Protein AF-0000000075273974 (afdb_homodimer)

Solvent-accessible surface area (backbone atoms only — not comparable to full-atom values): 11523 Å² total; per-residue (Å²): 130,86,79,72,71,72,46,79,43,80,46,74,56,92,97,42,72,53,74,43,78,43,37,66,67,54,51,50,54,50,48,53,50,39,31,72,73,66,68,44,67,81,75,61,58,76,74,89,65,81,74,70,59,77,38,69,68,49,41,52,50,46,50,52,50,50,49,52,40,50,52,50,51,41,68,76,25,39,81,58,55,50,49,68,57,33,44,69,68,48,43,46,72,59,39,100,129,87,78,71,71,70,46,80,44,79,47,72,57,92,96,42,74,52,75,44,80,42,35,68,68,52,53,49,55,51,46,54,50,40,32,73,74,65,69,43,68,82,76,59,56,78,74,89,65,83,76,69,58,75,38,69,68,50,40,51,52,47,51,52,50,51,50,53,39,52,54,53,51,41,68,77,25,39,81,56,54,50,50,69,57,32,45,70,68,46,44,45,73,59,39,99

pLDDT: mean 86.73, std 10.6, range [35.0, 96.5]

Sequence (192 aa):
ISSFQVYIIQVSVGNHQWTVKHRYSDFHDLHEKLVSEKKIDKNLLPPKKIIGKNSKSLVEKRQKELEVYLQTLLIKFPVTAPKVLSHFLHFHLYVSISSFQVYIIQVSVGNHQWTVKHRYSDFHDLHEKLVSEKKIDKNLLPPKKIIGKNSKSLVEKRQKELEVYLQTLLIKFPVTAPKVLSHFLHFHLYVS

Radius of gyration: 21.22 Å; Cα contacts (8 Å, |Δi|>4): 190; chains: 2; bounding box: 32×69×48 Å

Structure (mmCIF, N/CA/C/O backbone):
data_AF-0000000075273974-model_v1
#
loop_
_entity.id
_entity.type
_entity.pdbx_description
1 polymer Nischarin
#
loop_
_atom_site.group_PDB
_atom_site.id
_atom_site.type_symbol
_atom_site.label_atom_id
_atom_site.label_alt_id
_atom_site.label_comp_id
_atom_site.label_asym_id
_atom_site.label_entity_id
_atom_site.label_seq_id
_atom_site.pdbx_PDB_ins_code
_atom_site.Cartn_x
_atom_site.Cartn_y
_atom_site.Cartn_z
_atom_site.occupancy
_atom_site.B_iso_or_equiv
_atom_site.auth_seq_id
_atom_site.auth_comp_id
_atom_site.auth_asym_id
_atom_site.auth_atom_id
_atom_site.pdbx_PDB_model_num
ATOM 1 N N . ILE A 1 1 ? -1.007 38 -2.188 1 35.38 1 ILE A N 1
ATOM 2 C CA . ILE A 1 1 ? -0.467 36.688 -2.465 1 35.38 1 ILE A CA 1
ATOM 3 C C . ILE A 1 1 ? -0.475 35.844 -1.187 1 35.38 1 ILE A C 1
ATOM 5 O O . ILE A 1 1 ? 0.206 36.188 -0.214 1 35.38 1 ILE A O 1
ATOM 9 N N . SER A 1 2 ? -1.671 35.469 -0.64 1 49.25 2 SER A N 1
ATOM 10 C CA . SER A 1 2 ? -1.804 34.875 0.693 1 49.25 2 SER A CA 1
ATOM 11 C C . SER A 1 2 ? -0.966 33.625 0.832 1 49.25 2 SER A C 1
ATOM 13 O O . SER A 1 2 ? -1.055 32.719 -0.001 1 49.25 2 SER A O 1
ATOM 15 N N . SER A 1 3 ? 0.328 33.688 1.169 1 62.53 3 SER A N 1
ATOM 16 C CA . SER A 1 3 ? 1.348 32.656 1.303 1 62.53 3 SER A CA 1
ATOM 17 C C . SER A 1 3 ? 0.868 31.516 2.199 1 62.53 3 SER A C 1
ATOM 19 O O . SER A 1 3 ? 0.366 31.766 3.299 1 62.53 3 SER A O 1
ATOM 21 N N . PHE A 1 4 ? 0.295 30.562 1.568 1 76.25 4 PHE A N 1
ATOM 22 C CA . PHE A 1 4 ? -0.15 29.453 2.42 1 76.25 4 PHE A CA 1
ATOM 23 C C . PHE A 1 4 ? 1.029 28.594 2.848 1 76.25 4 PHE A C 1
ATOM 25 O O . PHE A 1 4 ? 2.021 28.484 2.123 1 76.25 4 PHE A O 1
ATOM 32 N N . GLN A 1 5 ? 1 28.234 4.129 1 82.94 5 GLN A N 1
ATOM 33 C CA . GLN A 1 5 ? 2.027 27.375 4.707 1 82.94 5 GLN A CA 1
ATOM 34 C C . GLN A 1 5 ? 1.959 25.969 4.125 1 82.94 5 GLN A C 1
ATOM 36 O O . GLN A 1 5 ? 0.885 25.359 4.066 1 82.94 5 GLN A O 1
ATOM 41 N N . VAL A 1 6 ? 3.115 25.562 3.576 1 89.38 6 VAL A N 1
ATOM 42 C CA . VAL A 1 6 ? 3.211 24.219 3.006 1 89.38 6 VAL A CA 1
ATOM 43 C C . VAL A 1 6 ? 4.109 23.344 3.879 1 89.38 6 VAL A C 1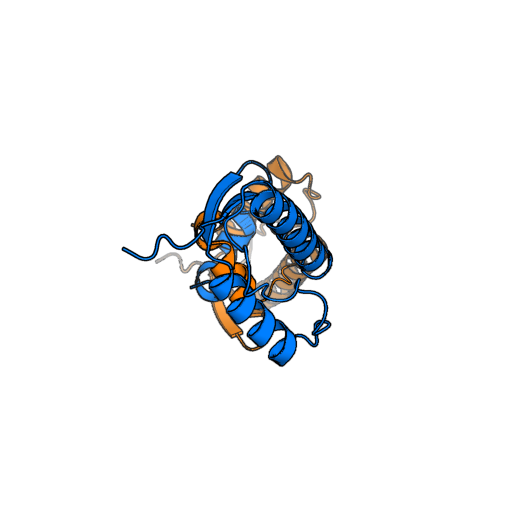
ATOM 45 O O . VAL A 1 6 ? 5.156 23.797 4.344 1 89.38 6 VAL A O 1
ATOM 48 N N . TYR A 1 7 ? 3.717 22.188 4.125 1 90.88 7 TYR A N 1
ATOM 49 C CA . TYR A 1 7 ? 4.508 21.219 4.879 1 90.88 7 TYR A CA 1
ATOM 50 C C . TYR A 1 7 ? 5.117 20.172 3.957 1 90.88 7 TYR A C 1
ATOM 52 O O . TYR A 1 7 ? 4.406 19.547 3.172 1 90.88 7 TYR A O 1
ATOM 60 N N . ILE A 1 8 ? 6.359 19.969 4.121 1 92.38 8 ILE A N 1
ATOM 61 C CA . ILE A 1 8 ? 7.059 18.969 3.318 1 92.38 8 ILE A CA 1
ATOM 62 C C . ILE A 1 8 ? 7.188 17.672 4.109 1 92.38 8 ILE A C 1
ATOM 64 O O . ILE A 1 8 ? 7.754 17.656 5.203 1 92.38 8 ILE A O 1
ATOM 68 N N . ILE A 1 9 ? 6.676 16.625 3.537 1 93.56 9 ILE A N 1
ATOM 69 C CA . ILE A 1 9 ? 6.699 15.312 4.172 1 93.56 9 ILE A CA 1
ATOM 70 C C . ILE A 1 9 ? 7.691 14.406 3.445 1 93.56 9 ILE A C 1
ATOM 72 O O . ILE A 1 9 ? 7.594 14.219 2.23 1 93.56 9 ILE A O 1
ATOM 76 N N . GLN A 1 10 ? 8.609 13.859 4.133 1 93.25 10 GLN A N 1
ATOM 77 C CA . GLN A 1 10 ? 9.508 12.852 3.578 1 93.25 10 GLN A CA 1
ATOM 78 C C . GLN A 1 10 ? 8.984 11.445 3.838 1 93.25 10 GLN A C 1
ATOM 80 O O . GLN A 1 10 ? 8.867 11.023 4.992 1 93.25 10 GLN A O 1
ATOM 85 N N . VAL A 1 11 ? 8.617 10.734 2.787 1 91.06 11 VAL A N 1
ATOM 86 C CA . VAL A 1 11 ? 8.078 9.383 2.898 1 91.06 11 VAL A CA 1
ATOM 87 C C . VAL A 1 11 ? 9.164 8.359 2.555 1 91.06 11 VAL A C 1
ATOM 89 O O . VAL A 1 11 ? 9.836 8.484 1.53 1 91.06 11 VAL A O 1
ATOM 92 N N . SER A 1 12 ? 9.359 7.406 3.471 1 88.38 12 SER A N 1
ATOM 93 C CA . SER A 1 12 ? 10.336 6.348 3.242 1 88.38 12 SER A CA 1
ATOM 94 C C . SER A 1 12 ? 9.711 4.969 3.412 1 88.38 12 SER A C 1
ATOM 96 O O . SER A 1 12 ? 9.117 4.676 4.449 1 88.38 12 SER A O 1
ATOM 98 N N . VAL A 1 13 ? 9.789 4.207 2.373 1 82.88 13 VAL A N 1
ATOM 99 C CA . VAL A 1 13 ? 9.367 2.812 2.408 1 82.88 13 VAL A CA 1
ATOM 100 C C . VAL A 1 13 ? 10.508 1.909 1.943 1 82.88 13 VAL A C 1
ATOM 102 O O . VAL A 1 13 ? 10.852 1.895 0.76 1 82.88 13 VAL A O 1
ATOM 105 N N . GLY A 1 14 ? 11.047 1.077 2.854 1 77.88 14 GLY A N 1
ATOM 106 C CA . GLY A 1 14 ? 12.227 0.293 2.504 1 77.88 14 GLY A CA 1
ATOM 107 C C . GLY A 1 14 ? 13.367 1.136 1.972 1 77.88 14 GLY A C 1
ATOM 108 O O . GLY A 1 14 ? 13.805 2.084 2.627 1 77.88 14 GLY A O 1
ATOM 109 N N . ASN A 1 15 ? 13.766 0.836 0.68 1 81.94 15 ASN A N 1
ATOM 110 C CA . ASN A 1 15 ? 14.875 1.56 0.074 1 81.94 15 ASN A CA 1
ATOM 111 C C . ASN A 1 15 ? 14.391 2.682 -0.836 1 81.94 15 ASN A C 1
ATOM 113 O O . ASN A 1 15 ? 15.172 3.256 -1.598 1 81.94 15 ASN A O 1
ATOM 117 N N . HIS A 1 16 ? 13.094 3.033 -0.711 1 85.38 16 HIS A N 1
ATOM 118 C CA . HIS A 1 16 ? 12.508 4.074 -1.543 1 85.38 16 HIS A CA 1
ATOM 119 C C . HIS A 1 16 ? 12.094 5.281 -0.705 1 85.38 16 HIS A C 1
ATOM 121 O O . HIS A 1 16 ? 11.57 5.125 0.401 1 85.38 16 HIS A O 1
ATOM 127 N N . GLN A 1 17 ? 12.453 6.441 -1.225 1 90.06 17 GLN A N 1
ATOM 128 C CA . GLN A 1 17 ? 12.133 7.672 -0.508 1 90.06 17 GLN A CA 1
ATOM 129 C C . GLN A 1 17 ? 11.672 8.766 -1.469 1 90.06 17 GLN A C 1
ATOM 131 O O . GLN A 1 17 ? 12.219 8.898 -2.564 1 90.06 17 GLN A O 1
ATOM 136 N N . TRP A 1 18 ? 10.617 9.5 -1.111 1 91.69 18 TRP A N 1
ATOM 137 C CA . TRP A 1 18 ? 10.141 10.648 -1.878 1 91.69 18 TRP A CA 1
ATOM 138 C C . TRP A 1 18 ? 9.547 11.711 -0.958 1 91.69 18 TRP A C 1
ATOM 140 O O . TRP A 1 18 ? 9.438 11.5 0.252 1 91.69 18 TRP A O 1
ATOM 150 N N . THR A 1 19 ? 9.305 12.891 -1.483 1 92.94 19 THR A N 1
ATOM 151 C CA . THR A 1 19 ? 8.719 13.969 -0.7 1 92.94 19 THR A CA 1
ATOM 152 C C . THR A 1 19 ? 7.336 14.336 -1.225 1 92.94 19 THR A C 1
ATOM 154 O O . THR A 1 19 ? 7.062 14.195 -2.42 1 92.94 19 THR A O 1
ATOM 157 N N . VAL A 1 20 ? 6.496 14.664 -0.327 1 93.06 20 VAL A N 1
ATOM 158 C CA . VAL A 1 20 ? 5.164 15.164 -0.659 1 93.06 20 VAL A CA 1
ATOM 159 C C . VAL A 1 20 ? 4.93 16.516 0.02 1 93.06 20 VAL A C 1
ATOM 161 O O . VAL A 1 20 ? 5.465 16.766 1.103 1 93.06 20 VAL A O 1
ATOM 164 N N . LYS A 1 21 ? 4.23 17.344 -0.672 1 92.75 21 LYS A N 1
ATOM 165 C CA . LYS A 1 21 ? 3.916 18.672 -0.143 1 92.75 21 LYS A CA 1
ATOM 166 C C . LYS A 1 21 ? 2.414 18.844 0.076 1 92.75 21 LYS A C 1
ATOM 168 O O . LYS A 1 21 ? 1.621 18.625 -0.844 1 92.75 21 LYS A O 1
ATOM 173 N N . HIS A 1 22 ? 2.074 19.172 1.283 1 94.44 22 HIS A N 1
ATOM 174 C CA . HIS A 1 22 ? 0.669 19.391 1.611 1 94.44 22 HIS A CA 1
ATOM 175 C C . HIS A 1 22 ? 0.494 20.609 2.518 1 94.44 22 HIS A C 1
ATOM 177 O O . HIS A 1 22 ? 1.438 21.031 3.191 1 94.44 22 HIS A O 1
ATOM 183 N N . ARG A 1 23 ? -0.665 21.172 2.426 1 90.75 23 ARG A N 1
ATOM 184 C CA . ARG A 1 23 ? -1.08 22.219 3.354 1 90.75 23 ARG A CA 1
ATOM 185 C C . ARG A 1 23 ? -1.967 21.656 4.457 1 90.75 23 ARG A C 1
ATOM 187 O O . ARG A 1 23 ? -2.426 20.516 4.367 1 90.75 23 ARG A O 1
ATOM 194 N N . TYR A 1 24 ? -2.123 22.422 5.504 1 91.88 24 TYR A N 1
ATOM 195 C CA . TYR A 1 24 ? -2.955 21.953 6.605 1 91.88 24 TYR A CA 1
ATOM 196 C C . TYR A 1 24 ? -4.344 21.578 6.117 1 91.88 24 TYR A C 1
ATOM 198 O O . TYR A 1 24 ? -4.934 20.609 6.594 1 91.88 24 TYR A O 1
ATOM 206 N N . SER A 1 25 ? -4.852 22.312 5.223 1 91.81 25 SER A N 1
ATOM 207 C CA . SER A 1 25 ? -6.188 22.031 4.711 1 91.81 25 SER A CA 1
ATOM 208 C C . SER A 1 25 ? -6.254 20.641 4.078 1 91.81 25 SER A C 1
ATOM 210 O O . SER A 1 25 ? -7.285 19.969 4.141 1 91.81 25 SER A O 1
ATOM 212 N N . ASP A 1 26 ? -5.164 20.203 3.459 1 94.56 26 ASP A N 1
ATOM 213 C CA . ASP A 1 26 ? -5.09 18.859 2.891 1 94.56 26 ASP A CA 1
ATOM 214 C C . ASP A 1 26 ? -5.188 17.797 3.98 1 94.56 26 ASP A C 1
ATOM 216 O O . ASP A 1 26 ? -5.844 16.766 3.795 1 94.56 26 ASP A O 1
ATOM 220 N N . PHE A 1 27 ? -4.543 18.031 5.125 1 95.88 27 PHE A N 1
ATOM 221 C CA . PHE A 1 27 ? -4.641 17.125 6.266 1 95.88 27 PHE A CA 1
ATOM 222 C C . PHE A 1 27 ? -6.074 17.047 6.777 1 95.88 27 PHE A C 1
ATOM 224 O O . PHE A 1 27 ? -6.555 15.969 7.125 1 95.88 27 PHE A O 1
ATOM 231 N N . HIS A 1 28 ? -6.625 18.188 6.801 1 94.62 28 HIS A N 1
ATOM 232 C CA . HIS A 1 28 ? -8 18.25 7.277 1 94.62 28 HIS A CA 1
ATOM 233 C C . HIS A 1 28 ? -8.93 17.422 6.391 1 94.62 28 HIS A C 1
ATOM 235 O O . HIS A 1 28 ? -9.75 16.656 6.891 1 94.62 28 HIS A O 1
ATOM 241 N N . ASP A 1 29 ? -8.781 17.656 5.094 1 96.06 29 ASP A N 1
ATOM 242 C CA . ASP A 1 29 ? -9.578 16.891 4.141 1 96.06 29 ASP A CA 1
ATOM 243 C C . ASP A 1 29 ? -9.352 15.391 4.305 1 96.06 29 ASP A C 1
ATOM 245 O O . ASP A 1 29 ? -10.305 14.602 4.309 1 96.06 29 ASP A O 1
ATOM 249 N N . LEU A 1 30 ? -8.102 14.945 4.383 1 95.75 30 LEU A N 1
ATOM 250 C CA . LEU A 1 30 ? -7.734 13.555 4.625 1 95.75 30 LEU A CA 1
ATOM 251 C C . LEU A 1 30 ? -8.422 13.023 5.883 1 95.75 30 LEU A C 1
ATOM 253 O O . LEU A 1 30 ? -9.047 11.961 5.852 1 95.75 30 LEU A O 1
ATOM 257 N N . HIS A 1 31 ? -8.305 13.789 6.93 1 96.38 31 HIS A N 1
ATOM 258 C CA . HIS A 1 31 ? -8.812 13.367 8.227 1 96.38 31 HIS A CA 1
ATOM 259 C C . HIS A 1 31 ? -10.328 13.188 8.195 1 96.38 31 HIS A C 1
ATOM 261 O O . HIS A 1 31 ? -10.852 12.219 8.75 1 96.38 31 HIS A O 1
ATOM 267 N N . GLU A 1 32 ? -11 14.086 7.602 1 95.38 32 GLU A N 1
ATOM 268 C CA . GLU A 1 32 ? -12.453 13.984 7.488 1 95.38 32 GLU A CA 1
ATOM 269 C C . GLU A 1 32 ? -12.867 12.695 6.781 1 95.38 32 GLU A C 1
ATOM 271 O O . GLU A 1 32 ? -13.781 12 7.227 1 95.38 32 GLU A O 1
ATOM 276 N N . LYS A 1 33 ? -12.156 12.422 5.758 1 94.38 33 LYS A N 1
ATOM 277 C CA . LYS A 1 33 ? -12.453 11.211 5 1 94.38 33 LYS A CA 1
ATOM 278 C C . LYS A 1 33 ? -12.141 9.961 5.816 1 94.38 33 LYS A C 1
ATOM 280 O O . LYS A 1 33 ? -12.914 9 5.809 1 94.38 33 LYS A O 1
ATOM 285 N N . LEU A 1 34 ? -11.047 9.961 6.523 1 93.94 34 LEU A N 1
ATOM 286 C CA . LEU A 1 34 ? -10.648 8.82 7.336 1 93.94 34 LEU A CA 1
ATOM 287 C C . LEU A 1 34 ? -11.625 8.609 8.484 1 93.94 34 LEU A C 1
ATOM 289 O O . LEU A 1 34 ? -11.953 7.465 8.828 1 93.94 34 LEU A O 1
ATOM 293 N N . VAL A 1 35 ? -12.047 9.695 9.078 1 94.19 35 VAL A N 1
ATOM 294 C CA . VAL A 1 35 ? -13.023 9.609 10.156 1 94.19 35 VAL A CA 1
ATOM 295 C C . VAL A 1 35 ? -14.32 9 9.633 1 94.19 35 VAL A C 1
ATOM 297 O O . VAL A 1 35 ? -14.898 8.117 10.273 1 94.19 35 VAL A O 1
ATOM 300 N N . SER A 1 36 ? -14.688 9.492 8.523 1 92.75 36 SER A N 1
ATOM 301 C CA . SER A 1 36 ? -15.953 9.055 7.941 1 92.75 36 SER A CA 1
ATOM 302 C C . SER A 1 36 ? -15.875 7.594 7.504 1 92.75 36 SER A C 1
ATOM 304 O O . SER A 1 36 ? -16.828 6.832 7.699 1 92.75 36 SER A O 1
ATOM 306 N N . GLU A 1 37 ? -14.695 7.137 6.977 1 87.56 37 GLU A N 1
ATOM 307 C CA . GLU A 1 37 ? -14.594 5.832 6.332 1 87.56 37 GLU A CA 1
ATOM 308 C C . GLU A 1 37 ? -13.992 4.793 7.277 1 87.56 37 GLU A C 1
ATOM 310 O O . GLU A 1 37 ? -14.312 3.605 7.184 1 87.56 37 GLU A O 1
ATOM 315 N N . LYS A 1 38 ? -13.07 5.199 8.195 1 85 38 LYS A N 1
ATOM 316 C CA . LYS A 1 38 ? -12.281 4.219 8.93 1 85 38 LYS A CA 1
ATOM 317 C C . LYS A 1 38 ? -12.461 4.387 10.438 1 85 38 LYS A C 1
ATOM 319 O O . LYS A 1 38 ? -11.742 3.775 11.227 1 85 38 LYS A O 1
ATOM 324 N N . LYS A 1 39 ? -13.438 5.168 10.867 1 85 39 LYS A N 1
ATOM 325 C CA . LYS A 1 39 ? -13.742 5.383 12.281 1 85 39 LYS A CA 1
ATOM 326 C C . LYS A 1 39 ? -12.516 5.848 13.055 1 85 39 LYS A C 1
ATOM 328 O O . LYS A 1 39 ? -12.219 5.332 14.133 1 85 39 LYS A O 1
ATOM 333 N N . ILE A 1 40 ? -11.75 6.57 12.523 1 89.12 40 ILE A N 1
ATOM 334 C CA . ILE A 1 40 ? -10.609 7.219 13.172 1 89.12 40 ILE A CA 1
ATOM 335 C C . ILE A 1 40 ? -11.117 8.266 14.156 1 89.12 40 ILE A C 1
ATOM 337 O O . ILE A 1 40 ? -12.188 8.844 13.977 1 89.12 40 ILE A O 1
ATOM 341 N N . ASP A 1 41 ? -10.367 8.391 15.266 1 92.06 41 ASP A N 1
ATOM 342 C CA . ASP A 1 41 ? -10.695 9.406 16.25 1 92.06 41 ASP A CA 1
ATOM 343 C C . ASP A 1 41 ? -10.703 10.797 15.633 1 92.06 41 ASP A C 1
ATOM 345 O O . ASP A 1 41 ? -9.703 11.234 15.055 1 92.06 41 ASP A O 1
ATOM 349 N N . LYS A 1 42 ? -11.828 11.508 15.797 1 92.25 42 LYS A N 1
ATOM 350 C CA . LYS A 1 42 ? -12.008 12.828 15.203 1 92.25 42 LYS A CA 1
ATOM 351 C C . LYS A 1 42 ? -11.023 13.836 15.797 1 92.25 42 LYS A C 1
ATOM 353 O O . LYS A 1 42 ? -10.688 14.836 15.148 1 92.25 42 LYS A O 1
ATOM 358 N N . ASN A 1 43 ? -10.508 13.484 16.953 1 92.94 43 ASN A N 1
ATOM 359 C CA . ASN A 1 43 ? -9.648 14.438 17.641 1 92.94 43 ASN A CA 1
ATOM 360 C C . ASN A 1 43 ? -8.172 14.109 17.422 1 92.94 43 ASN A C 1
ATOM 362 O O . ASN A 1 43 ? -7.301 14.68 18.094 1 92.94 43 ASN A O 1
ATOM 366 N N . LEU A 1 44 ? -7.945 13.281 16.531 1 94.25 44 LEU A N 1
ATOM 367 C CA . LEU A 1 44 ? -6.562 12.883 16.297 1 94.25 44 LEU A CA 1
ATOM 368 C C . LEU A 1 44 ? -5.777 14 15.625 1 94.25 44 LEU A C 1
ATOM 370 O O . LEU A 1 44 ? -4.609 14.227 15.945 1 94.25 44 LEU A O 1
ATOM 374 N N . LEU A 1 45 ? -6.449 14.688 14.688 1 95.5 45 LEU A N 1
ATOM 375 C CA . LEU A 1 45 ? -5.789 15.766 13.969 1 95.5 45 LEU A CA 1
ATOM 376 C C . LEU A 1 45 ? -5.734 17.031 14.82 1 95.5 45 LEU A C 1
ATOM 378 O O . LEU A 1 45 ? -6.742 17.438 15.406 1 95.5 45 LEU A O 1
ATOM 382 N N . PRO A 1 46 ? -4.531 17.594 14.945 1 92.88 46 PRO A N 1
ATOM 383 C CA . PRO A 1 46 ? -4.465 18.875 15.648 1 92.88 46 PRO A CA 1
ATOM 384 C C . PRO A 1 46 ? -5.41 19.922 15.062 1 92.88 46 PRO A C 1
ATOM 386 O O . PRO A 1 46 ? -5.531 20.031 13.836 1 92.88 46 PRO A O 1
ATOM 389 N N . PRO A 1 47 ? -6.121 20.594 15.898 1 89.19 47 PRO A N 1
ATOM 390 C CA . PRO A 1 47 ? -7.113 21.547 15.422 1 89.19 47 PRO A CA 1
ATOM 391 C C . PRO A 1 47 ? -6.488 22.719 14.656 1 89.19 47 PRO A C 1
ATOM 393 O O . PRO A 1 47 ? -5.309 23.031 14.852 1 89.19 47 PRO A O 1
ATOM 396 N N . LYS A 1 48 ? -7.328 23.141 13.617 1 81.69 48 LYS A N 1
ATOM 397 C CA . LYS A 1 48 ? -6.875 24.297 12.859 1 81.69 48 LYS A CA 1
ATOM 398 C C . LYS A 1 48 ? -6.75 25.531 13.75 1 81.69 48 LYS A C 1
ATOM 400 O O . LYS A 1 48 ? -7.641 25.812 14.562 1 81.69 48 LYS A O 1
ATOM 405 N N . LYS A 1 49 ? -5.461 26.078 13.828 1 73.12 49 LYS A N 1
ATOM 406 C CA . LYS A 1 49 ? -5.285 27.312 14.594 1 73.12 49 LYS A CA 1
ATOM 407 C C . LYS A 1 49 ? -5.453 28.531 13.703 1 73.12 49 LYS A C 1
ATOM 409 O O . LYS A 1 49 ? -4.898 28.594 12.602 1 73.12 49 LYS A O 1
ATOM 414 N N . ILE A 1 50 ? -6.512 29.266 13.789 1 62.69 50 ILE A N 1
ATOM 415 C CA . ILE A 1 50 ? -6.828 30.453 12.992 1 62.69 50 ILE A CA 1
ATOM 416 C C . ILE A 1 50 ? -5.805 31.547 13.266 1 62.69 50 ILE A C 1
ATOM 418 O O . ILE A 1 50 ? -5.332 32.219 12.344 1 62.69 50 ILE A O 1
ATOM 422 N N . ILE A 1 51 ? -5.434 31.797 14.469 1 62.34 51 ILE A N 1
ATOM 423 C CA . ILE A 1 51 ? -4.707 33.031 14.75 1 62.34 51 ILE A CA 1
ATOM 424 C C . ILE A 1 51 ? -3.217 32.719 14.883 1 62.34 51 ILE A C 1
ATOM 426 O O . ILE A 1 51 ? -2.826 31.781 15.562 1 62.34 51 ILE A O 1
ATOM 430 N N . GLY A 1 52 ? -2.279 33.562 14.289 1 62.91 52 GLY A N 1
ATOM 431 C CA . GLY A 1 52 ? -0.837 33.562 14.477 1 62.91 52 GLY A CA 1
ATOM 432 C C . GLY A 1 52 ? -0.15 32.375 13.812 1 62.91 52 GLY A C 1
ATOM 433 O O . GLY A 1 52 ? 0.94 31.984 14.219 1 62.91 52 GLY A O 1
ATOM 434 N N . LYS A 1 53 ? -0.935 31.797 12.781 1 64.5 53 LYS A N 1
ATOM 435 C CA . LYS A 1 53 ? -0.621 30.5 12.164 1 64.5 53 LYS A CA 1
ATOM 436 C C . LYS A 1 53 ? 0.687 30.578 11.383 1 64.5 53 LYS A C 1
ATOM 438 O O . LYS A 1 53 ? 1.284 29.547 11.062 1 64.5 53 LYS A O 1
ATOM 443 N N . ASN A 1 54 ? 1.246 31.812 11.438 1 69.06 54 ASN A N 1
ATOM 444 C CA . ASN A 1 54 ? 2.414 31.859 10.562 1 69.06 54 ASN A CA 1
ATOM 445 C C . ASN A 1 54 ? 3.682 32.188 11.344 1 69.06 54 ASN A C 1
ATOM 447 O O . ASN A 1 54 ? 4.699 32.562 10.75 1 69.06 54 ASN A O 1
ATOM 451 N N . SER A 1 55 ? 3.51 32.219 12.633 1 78.31 55 SER A N 1
ATOM 452 C CA . SER A 1 55 ? 4.77 32.375 13.359 1 78.31 55 SER A CA 1
ATOM 453 C C . SER A 1 55 ? 5.633 31.125 13.227 1 78.31 55 SER A C 1
ATOM 455 O O . SER A 1 55 ? 5.117 30.016 13.047 1 78.31 55 SER A O 1
ATOM 457 N N . LYS A 1 56 ? 6.92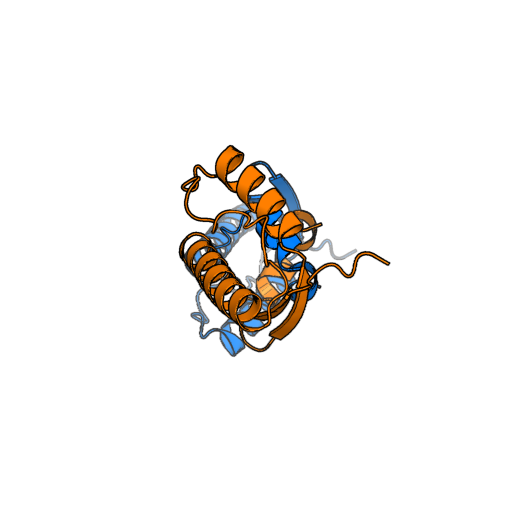2 31.312 13.188 1 82.62 56 LYS A N 1
ATOM 458 C CA . LYS A 1 56 ? 7.871 30.219 13.008 1 82.62 56 LYS A CA 1
ATOM 459 C C . LYS A 1 56 ? 7.68 29.141 14.078 1 82.62 56 LYS A C 1
ATOM 461 O O . LYS A 1 56 ? 7.711 27.953 13.781 1 82.62 56 LYS A O 1
ATOM 466 N N . SER A 1 57 ? 7.512 29.594 15.297 1 85.12 57 SER A N 1
ATOM 467 C CA . SER A 1 57 ? 7.363 28.672 16.406 1 85.12 57 SER A CA 1
ATOM 468 C C . SER A 1 57 ? 6.09 27.844 16.281 1 85.12 57 SER A C 1
ATOM 470 O O . SER A 1 57 ? 6.09 26.641 16.547 1 85.12 57 SER A O 1
ATOM 472 N N . LEU A 1 58 ? 5.051 28.484 15.836 1 83.31 58 LEU A N 1
ATOM 473 C CA . LEU A 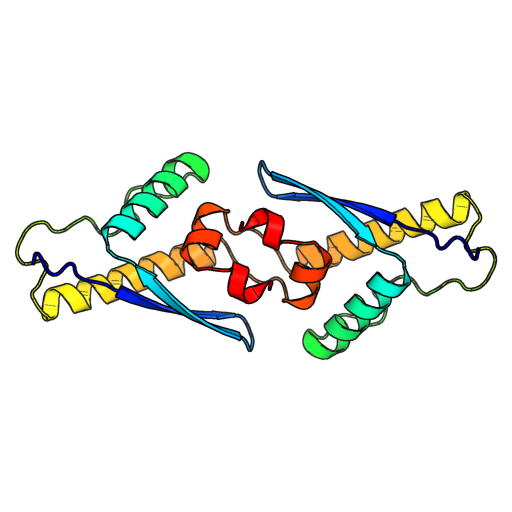1 58 ? 3.771 27.797 15.688 1 83.31 58 LEU A CA 1
ATOM 474 C C . LEU A 1 58 ? 3.816 26.812 14.531 1 83.31 58 LEU A C 1
ATOM 476 O O . LEU A 1 58 ? 3.244 25.719 14.617 1 83.31 58 LEU A O 1
ATOM 480 N N . VAL A 1 59 ? 4.535 27.219 13.547 1 83.69 59 VAL A N 1
ATOM 481 C CA . VAL A 1 59 ? 4.668 26.359 12.383 1 83.69 59 VAL A CA 1
ATOM 482 C C . VAL A 1 59 ? 5.441 25.094 12.75 1 83.69 59 VAL A C 1
ATOM 484 O O . VAL A 1 59 ? 5.062 23.984 12.359 1 83.69 59 VAL A O 1
ATOM 487 N N . GLU A 1 60 ? 6.48 25.266 13.453 1 88.62 60 GLU A N 1
ATOM 488 C CA . GLU A 1 60 ? 7.293 24.141 13.891 1 88.62 60 GLU A CA 1
ATOM 489 C C . GLU A 1 60 ? 6.5 23.203 14.797 1 88.62 60 GLU A C 1
ATOM 491 O O . GLU A 1 60 ? 6.629 21.984 14.703 1 88.62 60 GLU A O 1
ATOM 496 N N . LYS A 1 61 ? 5.812 23.844 15.672 1 90.69 61 LYS A N 1
ATOM 497 C CA . LYS A 1 61 ? 4.977 23.047 16.562 1 90.69 61 LYS A CA 1
ATOM 498 C C . LYS A 1 61 ? 3.947 22.234 15.766 1 90.69 61 LYS A C 1
ATOM 500 O O . LYS A 1 61 ? 3.748 21.047 16.016 1 90.69 61 LYS A O 1
ATOM 505 N N . ARG A 1 62 ? 3.334 22.906 14.82 1 90.81 62 ARG A N 1
ATOM 506 C CA . ARG A 1 62 ? 2.352 22.234 13.984 1 90.81 62 ARG A CA 1
ATOM 507 C C . ARG A 1 62 ? 2.996 21.109 13.188 1 90.81 62 ARG A C 1
ATOM 509 O O . ARG A 1 62 ? 2.406 20.031 13.031 1 90.81 62 ARG A O 1
ATOM 516 N N . GLN A 1 63 ? 4.129 21.375 12.672 1 90.62 63 GLN A N 1
ATOM 517 C CA . GLN A 1 63 ? 4.871 20.359 11.945 1 90.62 63 GLN A CA 1
ATOM 518 C C . GLN A 1 63 ? 5.031 19.078 12.773 1 90.62 63 GLN A C 1
ATOM 520 O O . GLN A 1 63 ? 4.809 17.984 12.281 1 90.62 63 GLN A O 1
ATOM 525 N N . LYS A 1 64 ? 5.398 19.312 14.008 1 93.69 64 LYS A N 1
ATOM 526 C CA . LYS A 1 64 ? 5.582 18.172 14.906 1 93.69 64 LYS A CA 1
ATOM 527 C C . LYS A 1 64 ? 4.258 17.469 15.156 1 93.69 64 LYS A C 1
ATOM 529 O O . LYS A 1 64 ? 4.203 16.234 15.18 1 93.69 64 LYS A O 1
ATOM 534 N N . GLU A 1 65 ? 3.23 18.188 15.336 1 94.06 65 GLU A N 1
ATOM 535 C CA . GLU A 1 65 ? 1.913 17.594 15.578 1 94.06 65 GLU A CA 1
ATOM 536 C C . GLU A 1 65 ? 1.423 16.812 14.375 1 94.06 65 GLU A C 1
ATOM 538 O O . GLU A 1 65 ? 0.845 15.734 14.523 1 94.06 65 GLU A O 1
ATOM 543 N N . LEU A 1 66 ? 1.708 17.359 13.195 1 94.62 66 LEU A N 1
ATOM 544 C CA . LEU A 1 66 ? 1.309 16.688 11.969 1 94.62 66 LEU A CA 1
ATOM 545 C C . LEU A 1 66 ? 2.133 15.43 11.75 1 94.62 66 LEU A C 1
ATOM 547 O O . LEU A 1 66 ? 1.622 14.43 11.234 1 94.62 66 LEU A O 1
ATOM 551 N N . GLU A 1 67 ? 3.385 15.469 12.094 1 94.38 67 GLU A N 1
ATOM 552 C CA . GLU A 1 67 ? 4.23 14.273 12.023 1 94.38 67 GLU A CA 1
ATOM 553 C C . GLU A 1 67 ? 3.688 13.164 12.922 1 94.38 67 GLU A C 1
ATOM 555 O O . GLU A 1 67 ? 3.572 12.016 12.492 1 94.38 67 GLU A O 1
ATOM 560 N N . VAL A 1 68 ? 3.33 13.523 14.125 1 95.12 68 VAL A N 1
ATOM 561 C CA . VAL A 1 68 ? 2.775 12.547 15.062 1 95.12 68 VAL A CA 1
ATOM 562 C C . VAL A 1 68 ? 1.467 11.992 14.508 1 95.12 68 VAL A C 1
ATOM 564 O O . VAL A 1 68 ? 1.207 10.789 14.602 1 95.12 68 VAL A O 1
ATOM 567 N N . TYR A 1 69 ? 0.667 12.883 13.945 1 96.31 69 TYR A N 1
ATOM 568 C CA . TYR A 1 69 ? -0.591 12.492 13.32 1 96.31 69 TYR A CA 1
ATOM 569 C C . TYR A 1 69 ? -0.359 11.43 12.25 1 96.31 69 TYR A C 1
ATOM 571 O O . TYR A 1 69 ? -0.989 10.375 12.266 1 96.31 69 TYR A O 1
ATOM 579 N N . LEU A 1 70 ? 0.589 11.688 11.352 1 94.31 70 LEU A N 1
ATOM 580 C CA . LEU A 1 70 ? 0.869 10.773 10.25 1 94.31 70 LEU A CA 1
ATOM 581 C C . LEU A 1 70 ? 1.446 9.453 10.773 1 94.31 70 LEU A C 1
ATOM 583 O O . LEU A 1 70 ? 1.085 8.383 10.289 1 94.31 70 LEU A O 1
ATOM 587 N N . GLN A 1 71 ? 2.342 9.531 11.766 1 93.44 71 GLN A N 1
ATOM 588 C CA . GLN A 1 71 ? 2.908 8.32 12.344 1 93.44 71 GLN A CA 1
ATOM 589 C C . GLN A 1 71 ? 1.82 7.445 12.969 1 93.44 71 GLN A C 1
ATOM 591 O O . GLN A 1 71 ? 1.856 6.219 12.844 1 93.44 71 GLN A O 1
ATOM 596 N N . THR A 1 72 ? 0.864 8.07 13.609 1 94.31 72 THR A N 1
ATOM 597 C CA . THR A 1 72 ? -0.248 7.348 14.211 1 94.31 72 THR A CA 1
ATOM 598 C C . THR A 1 72 ? -1.074 6.633 13.148 1 94.31 72 THR A C 1
ATOM 600 O O . THR A 1 72 ? -1.446 5.469 13.32 1 94.31 72 THR A O 1
ATOM 603 N N . LEU A 1 73 ? -1.352 7.383 12.062 1 92.62 73 LEU A N 1
ATOM 604 C CA . LEU A 1 73 ? -2.102 6.785 10.961 1 92.62 73 LEU A CA 1
ATOM 605 C C . LEU A 1 73 ? -1.353 5.59 10.375 1 92.62 73 LEU A C 1
ATOM 607 O O . LEU A 1 73 ? -1.96 4.562 10.07 1 92.62 73 LEU A O 1
ATOM 611 N N . LEU A 1 74 ? -0.02 5.66 10.258 1 89.5 74 LEU A N 1
ATOM 612 C CA . LEU A 1 74 ? 0.792 4.625 9.633 1 89.5 74 LEU A CA 1
ATOM 613 C C . LEU A 1 74 ? 0.906 3.402 10.539 1 89.5 74 LEU A C 1
ATOM 615 O O . LEU A 1 74 ? 1.108 2.285 10.062 1 89.5 74 LEU A O 1
ATOM 619 N N . ILE A 1 75 ? 0.782 3.574 11.844 1 89.56 75 ILE A N 1
ATOM 620 C CA . ILE A 1 75 ? 0.742 2.453 12.773 1 89.56 75 ILE A CA 1
ATOM 621 C C . ILE A 1 75 ? -0.582 1.706 12.625 1 89.56 75 ILE A C 1
ATOM 623 O O . ILE A 1 75 ? -0.61 0.473 12.641 1 89.56 75 ILE A O 1
ATOM 627 N N . LYS A 1 76 ? -1.566 2.451 12.508 1 89.75 76 LYS A N 1
ATOM 628 C CA . LYS A 1 76 ? -2.902 1.878 12.367 1 89.75 76 LYS A CA 1
ATOM 629 C C . LYS A 1 76 ? -3.076 1.211 11.008 1 89.75 76 LYS A C 1
ATOM 631 O O . LYS A 1 76 ? -3.758 0.191 10.891 1 89.75 76 LYS A O 1
ATOM 636 N N . PHE A 1 77 ? -2.441 1.873 9.992 1 89.25 77 PHE A N 1
ATOM 637 C CA . PHE A 1 77 ? -2.533 1.392 8.625 1 89.25 77 PHE A CA 1
ATOM 638 C C . PHE A 1 77 ? -1.145 1.146 8.039 1 89.25 77 PHE A C 1
ATOM 640 O O . PHE A 1 77 ? -0.677 1.911 7.195 1 89.25 77 PHE A O 1
ATOM 647 N N . PRO A 1 78 ? -0.606 0.08 8.367 1 85.62 78 PRO A N 1
ATOM 648 C CA . PRO A 1 78 ? 0.769 -0.16 7.926 1 85.62 78 PRO A CA 1
ATOM 649 C C . PRO A 1 78 ? 0.867 -0.419 6.426 1 85.62 78 PRO A C 1
ATOM 651 O O . PRO A 1 78 ? -0.039 -1.016 5.836 1 85.62 78 PRO A O 1
ATOM 654 N N . VAL A 1 79 ? 1.892 0.166 5.887 1 79 79 VAL A N 1
ATOM 655 C CA . VAL A 1 79 ? 2.258 -0.122 4.504 1 79 79 VAL A CA 1
ATOM 656 C C . VAL A 1 79 ? 3.545 -0.942 4.473 1 79 79 VAL A C 1
ATOM 658 O O . VAL A 1 79 ? 4.641 -0.396 4.625 1 79 79 VAL A O 1
ATOM 661 N N . THR A 1 80 ? 3.402 -2.199 4.262 1 81.88 80 THR A N 1
ATOM 662 C CA . THR A 1 80 ? 4.582 -3.043 4.41 1 81.88 80 THR A CA 1
ATOM 663 C C . THR A 1 80 ? 4.816 -3.877 3.154 1 81.88 80 THR A C 1
ATOM 665 O O . THR A 1 80 ? 5.824 -4.582 3.049 1 81.88 80 THR A O 1
ATOM 668 N N . ALA A 1 81 ? 3.932 -3.738 2.254 1 86.44 81 ALA A N 1
ATOM 669 C CA . ALA A 1 81 ? 4.078 -4.578 1.07 1 86.44 81 ALA A CA 1
ATOM 670 C C . ALA A 1 81 ? 5.285 -4.152 0.24 1 86.44 81 ALA A C 1
ATOM 672 O O . ALA A 1 81 ? 5.434 -2.973 -0.088 1 86.44 81 ALA A O 1
ATOM 673 N N . PRO A 1 82 ? 6.102 -5.168 -0.066 1 89.62 82 PRO A N 1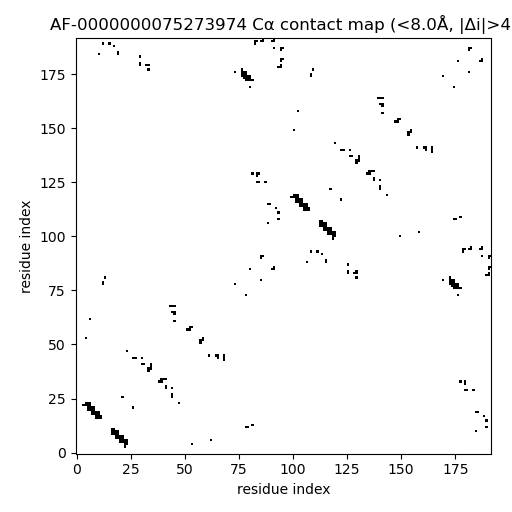
ATOM 674 C CA . PRO A 1 82 ? 7.223 -4.844 -0.954 1 89.62 82 PRO A CA 1
ATOM 675 C C . PRO A 1 82 ? 6.766 -4.32 -2.314 1 89.62 82 PRO A C 1
ATOM 677 O O . PRO A 1 82 ? 5.676 -4.676 -2.781 1 89.62 82 PRO A O 1
ATOM 680 N N . LYS A 1 83 ? 7.668 -3.582 -2.947 1 89.25 83 LYS A N 1
ATOM 681 C CA . LYS A 1 83 ? 7.359 -2.986 -4.246 1 89.25 83 LYS A CA 1
ATOM 682 C C . LYS A 1 83 ? 7.023 -4.059 -5.277 1 89.25 83 LYS A C 1
ATOM 684 O O . LYS A 1 83 ? 6.078 -3.904 -6.055 1 89.25 83 LYS A O 1
ATOM 689 N N . VAL A 1 84 ? 7.805 -5.07 -5.266 1 91.5 84 VAL A N 1
ATOM 690 C CA . VAL A 1 84 ? 7.648 -6.113 -6.273 1 91.5 84 VAL A CA 1
ATOM 691 C C . VAL A 1 84 ? 6.281 -6.773 -6.129 1 91.5 84 VAL A C 1
ATOM 693 O O . VAL A 1 84 ? 5.637 -7.109 -7.125 1 91.5 84 VAL A O 1
ATOM 696 N N . LEU A 1 85 ? 5.855 -6.973 -4.922 1 92.44 85 LEU A N 1
ATOM 697 C CA . LEU A 1 85 ? 4.539 -7.559 -4.691 1 92.44 85 LEU A CA 1
ATOM 698 C C . LEU A 1 85 ? 3.438 -6.578 -5.082 1 92.44 85 LEU A C 1
ATOM 700 O O . LEU A 1 85 ? 2.441 -6.969 -5.695 1 92.44 85 LEU A O 1
ATOM 704 N N . SER A 1 86 ? 3.631 -5.34 -4.734 1 90.94 86 SER A N 1
ATOM 705 C CA . SER A 1 86 ? 2.668 -4.301 -5.086 1 90.94 86 SER A CA 1
ATOM 706 C C . SER A 1 86 ? 2.492 -4.199 -6.598 1 90.94 86 SER A C 1
ATOM 708 O O . SER A 1 86 ? 1.369 -4.074 -7.09 1 90.94 86 SER A O 1
ATOM 710 N N . HIS A 1 87 ? 3.555 -4.258 -7.328 1 90.25 87 HIS A N 1
ATOM 711 C CA . HIS A 1 87 ? 3.512 -4.242 -8.789 1 90.25 87 HIS A CA 1
ATOM 712 C C . HIS A 1 87 ? 2.822 -5.492 -9.328 1 90.25 87 HIS A C 1
ATOM 714 O O . HIS A 1 87 ? 2 -5.402 -10.242 1 90.25 87 HIS A O 1
ATOM 720 N N . PHE A 1 88 ? 3.178 -6.559 -8.711 1 93.81 88 PHE A N 1
ATOM 721 C CA . PHE A 1 88 ? 2.631 -7.844 -9.133 1 93.81 88 PHE A CA 1
ATOM 722 C C . PHE A 1 88 ? 1.111 -7.852 -9.016 1 93.81 88 PHE A C 1
ATOM 724 O O . PHE A 1 88 ? 0.421 -8.422 -9.859 1 93.81 88 PHE A O 1
ATOM 731 N N . LEU A 1 89 ? 0.57 -7.18 -8 1 92.06 89 LEU A N 1
ATOM 732 C CA . LEU A 1 89 ? -0.866 -7.191 -7.742 1 92.06 89 LEU A CA 1
ATOM 733 C C . LEU A 1 89 ? -1.529 -5.938 -8.297 1 92.06 89 LEU A C 1
ATOM 735 O O . LEU A 1 89 ? -2.713 -5.691 -8.047 1 92.06 89 LEU A O 1
ATOM 739 N N . HIS A 1 90 ? -0.805 -5.102 -9.016 1 88.88 90 HIS A N 1
ATOM 740 C CA . HIS A 1 90 ? -1.288 -3.879 -9.648 1 88.88 90 HIS A CA 1
ATOM 741 C C . HIS A 1 90 ? -1.911 -2.938 -8.625 1 88.88 90 HIS A C 1
ATOM 743 O O . HIS A 1 90 ? -3.008 -2.416 -8.844 1 88.88 90 HIS A O 1
ATOM 749 N N . PHE A 1 91 ? -1.257 -2.697 -7.621 1 86.38 91 PHE A N 1
ATOM 750 C CA . PHE A 1 91 ? -1.776 -1.845 -6.559 1 86.38 91 PHE A CA 1
ATOM 751 C C . PHE A 1 91 ? -1.91 -0.404 -7.035 1 86.38 91 PHE A C 1
ATOM 753 O O . PHE A 1 91 ? -2.574 0.41 -6.391 1 86.38 91 PHE A O 1
ATOM 760 N N . HIS A 1 92 ? -1.261 -0.05 -8.164 1 83.5 92 HIS A N 1
ATOM 761 C CA . HIS A 1 92 ? -1.45 1.285 -8.719 1 83.5 92 HIS A CA 1
ATOM 762 C C . HIS A 1 92 ? -2.918 1.544 -9.039 1 83.5 92 HIS A C 1
ATOM 764 O O . HIS A 1 92 ? -3.359 2.695 -9.062 1 83.5 92 HIS A O 1
ATOM 770 N N . LEU A 1 93 ? -3.654 0.521 -9.273 1 81.06 93 LEU A N 1
ATOM 771 C CA . LEU A 1 93 ? -5.078 0.661 -9.547 1 81.06 93 LEU A CA 1
ATOM 772 C C . LEU A 1 93 ? -5.848 1.021 -8.281 1 81.06 93 LEU A C 1
ATOM 774 O O . LEU A 1 93 ? -6.969 1.532 -8.359 1 81.06 93 LEU A O 1
ATOM 778 N N . TYR A 1 94 ? -5.273 0.708 -7.203 1 81.94 94 TYR A N 1
ATOM 779 C CA . TYR A 1 94 ? -5.855 1.051 -5.906 1 81.94 94 TYR A CA 1
ATOM 780 C C . TYR A 1 94 ? -5.539 2.494 -5.535 1 81.94 94 TYR A C 1
ATOM 782 O O . TYR A 1 94 ? -6.395 3.207 -5.008 1 81.94 94 TYR A O 1
ATOM 790 N N . VAL A 1 95 ? -4.352 2.924 -5.84 1 76.12 95 VAL A N 1
ATOM 791 C CA . VAL A 1 95 ? -3.902 4.211 -5.32 1 76.12 95 VAL A CA 1
ATOM 792 C C . VAL A 1 95 ? -4.109 5.293 -6.379 1 76.12 95 VAL A C 1
ATOM 794 O O . VAL A 1 95 ? -3.775 6.461 -6.156 1 76.12 95 VAL A O 1
ATOM 797 N N . SER A 1 96 ? -4.555 4.848 -7.633 1 66.06 96 SER A N 1
ATOM 798 C CA . SER A 1 96 ? -4.848 5.859 -8.641 1 66.06 96 SER A CA 1
ATOM 799 C C . SER A 1 96 ? -6.164 6.566 -8.352 1 66.06 96 SER A C 1
ATOM 801 O O . SER A 1 96 ? -7.07 5.98 -7.75 1 66.06 96 SER A O 1
ATOM 803 N N . ILE B 1 1 ? 1.312 -22.562 -31.203 1 35 1 ILE B N 1
ATOM 804 C CA . ILE B 1 1 ? 0.839 -21.5 -30.328 1 35 1 ILE B CA 1
ATOM 805 C C . ILE B 1 1 ? 0.856 -21.969 -28.875 1 35 1 ILE B C 1
ATOM 807 O O . ILE B 1 1 ? 0.148 -22.922 -28.531 1 35 1 ILE B O 1
ATOM 811 N N . SER B 1 2 ? 2.047 -22.141 -28.266 1 48.69 2 SER B N 1
ATOM 812 C CA . SER B 1 2 ? 2.195 -22.812 -26.969 1 48.69 2 SER B CA 1
ATOM 813 C C . SER B 1 2 ? 1.357 -22.125 -25.891 1 48.69 2 SER B C 1
ATOM 815 O O . SER B 1 2 ? 1.437 -20.906 -25.719 1 48.69 2 SER B O 1
ATOM 817 N N . SER B 1 3 ? 0.08 -22.438 -25.734 1 62.47 3 SER B N 1
ATOM 818 C CA . SER B 1 3 ? -0.943 -21.906 -24.844 1 62.47 3 SER B CA 1
ATOM 819 C C . SER B 1 3 ? -0.46 -21.875 -23.406 1 62.47 3 SER B C 1
ATOM 821 O O . SER B 1 3 ? 0.061 -22.875 -22.906 1 62.47 3 SER B O 1
ATOM 823 N N . PHE B 1 4 ? 0.077 -20.766 -23.047 1 76.62 4 PHE B N 1
ATOM 824 C CA . PHE B 1 4 ? 0.529 -20.734 -21.656 1 76.62 4 PHE B CA 1
ATOM 825 C C . PHE B 1 4 ? -0.646 -20.531 -20.703 1 76.62 4 PHE B C 1
ATOM 827 O O . PHE B 1 4 ? -1.642 -19.906 -21.078 1 76.62 4 PHE B O 1
ATOM 834 N N . GLN B 1 5 ? -0.596 -21.297 -19.625 1 82.88 5 GLN B N 1
ATOM 835 C CA . GLN B 1 5 ? -1.621 -21.219 -18.594 1 82.88 5 GLN B CA 1
ATOM 836 C C . GLN B 1 5 ? -1.554 -19.891 -17.859 1 82.88 5 GLN B C 1
ATOM 838 O O . GLN B 1 5 ? -0.478 -19.453 -17.438 1 82.88 5 GLN B O 1
ATOM 843 N N . VAL B 1 6 ? -2.711 -19.188 -17.891 1 89.38 6 VAL B N 1
ATOM 844 C CA . VAL B 1 6 ? -2.805 -17.906 -17.203 1 89.38 6 VAL B CA 1
ATOM 845 C C . VAL B 1 6 ? -3.705 -18.047 -15.969 1 89.38 6 VAL B C 1
ATOM 847 O O . VAL B 1 6 ? -4.754 -18.688 -16.031 1 89.38 6 VAL B O 1
ATOM 850 N N . TYR B 1 7 ? -3.316 -17.516 -14.914 1 91 7 TYR B N 1
ATOM 851 C CA . TYR B 1 7 ? -4.105 -17.5 -13.688 1 91 7 TYR B CA 1
ATOM 852 C C . TYR B 1 7 ? -4.715 -16.125 -13.445 1 91 7 TYR B C 1
ATOM 854 O O . TYR B 1 7 ? -4.004 -15.117 -13.438 1 91 7 TYR B O 1
ATOM 862 N N . ILE B 1 8 ? -5.957 -16.125 -13.18 1 92.62 8 ILE B N 1
ATOM 863 C CA . ILE B 1 8 ? -6.656 -14.867 -12.906 1 92.62 8 ILE B CA 1
ATOM 864 C C . ILE B 1 8 ? -6.789 -14.672 -11.398 1 92.62 8 ILE B C 1
ATOM 866 O O . ILE B 1 8 ? -7.352 -15.516 -10.703 1 92.62 8 ILE B O 1
ATOM 870 N N . ILE B 1 9 ? -6.277 -13.562 -10.945 1 93.81 9 ILE B N 1
ATOM 871 C CA . ILE B 1 9 ? -6.305 -13.234 -9.523 1 93.81 9 ILE B CA 1
ATOM 872 C C . ILE B 1 9 ? -7.293 -12.102 -9.273 1 93.81 9 ILE B C 1
ATOM 874 O O . ILE B 1 9 ? -7.195 -11.031 -9.891 1 93.81 9 ILE B O 1
ATOM 878 N N . GLN B 1 10 ? -8.219 -12.281 -8.422 1 93.38 10 GLN B N 1
ATOM 879 C CA . GLN B 1 10 ? -9.117 -11.211 -7.98 1 93.38 10 GLN B CA 1
ATOM 880 C C . GLN B 1 10 ? -8.602 -10.539 -6.715 1 93.38 10 GLN B C 1
ATOM 882 O O . GLN B 1 10 ? -8.484 -11.18 -5.668 1 93.38 10 GLN B O 1
ATOM 887 N N . VAL B 1 11 ? -8.227 -9.289 -6.824 1 91.25 11 VAL B N 1
ATOM 888 C CA . VAL B 1 11 ? -7.688 -8.531 -5.695 1 91.25 11 VAL B CA 1
ATOM 889 C C . VAL B 1 11 ? -8.773 -7.625 -5.121 1 91.25 11 VAL B C 1
ATOM 891 O O . VAL B 1 11 ? -9.445 -6.898 -5.859 1 91.25 11 VAL B O 1
ATOM 894 N N . SER B 1 12 ? -8.984 -7.73 -3.799 1 88.56 12 SER B N 1
ATOM 895 C CA . SER B 1 12 ? -9.961 -6.891 -3.119 1 88.56 12 SER B CA 1
ATOM 896 C C . SER B 1 12 ? -9.336 -6.164 -1.934 1 88.56 12 SER B C 1
ATOM 898 O O . SER B 1 12 ? -8.75 -6.793 -1.054 1 88.56 12 SER B O 1
ATOM 900 N N . VAL B 1 13 ? -9.422 -4.875 -1.98 1 83.19 13 VAL B N 1
ATOM 901 C CA . VAL B 1 13 ? -9 -4.031 -0.867 1 83.19 13 VAL B CA 1
ATOM 902 C C . VAL B 1 13 ? -10.141 -3.107 -0.456 1 83.19 13 VAL B C 1
ATOM 904 O O . VAL B 1 13 ? -10.484 -2.17 -1.181 1 83.19 13 VAL B O 1
ATOM 907 N N . GLY B 1 14 ? -10.703 -3.303 0.767 1 78.19 14 GLY B N 1
ATOM 908 C CA . GLY B 1 14 ? -11.875 -2.543 1.157 1 78.19 14 GLY B CA 1
ATOM 909 C C . GLY B 1 14 ? -13.016 -2.654 0.162 1 78.19 14 GLY B C 1
ATOM 910 O O . GLY B 1 14 ? -13.453 -3.76 -0.169 1 78.19 14 GLY B O 1
ATOM 911 N N . ASN B 1 15 ? -13.414 -1.462 -0.411 1 82.19 15 ASN B N 1
ATOM 912 C CA . ASN B 1 15 ? -14.523 -1.442 -1.361 1 82.19 15 ASN B CA 1
ATOM 913 C C . ASN B 1 15 ? -14.023 -1.428 -2.803 1 82.19 15 ASN B C 1
ATOM 915 O O . ASN B 1 15 ? -14.797 -1.187 -3.73 1 82.19 15 ASN B O 1
ATOM 919 N N . HIS B 1 16 ? -12.727 -1.739 -3.004 1 85.44 16 HIS B N 1
ATOM 920 C CA . HIS B 1 16 ? -12.125 -1.736 -4.332 1 85.44 16 HIS B CA 1
ATOM 921 C C . HIS B 1 16 ? -11.711 -3.143 -4.754 1 85.44 16 HIS B C 1
ATOM 923 O O . HIS B 1 16 ? -11.195 -3.912 -3.939 1 85.44 16 HIS B O 1
ATOM 929 N N . GLN B 1 17 ? -12.062 -3.461 -5.984 1 90.06 17 GLN B N 1
ATOM 930 C CA . GLN B 1 17 ? -11.734 -4.789 -6.496 1 90.06 17 GLN B CA 1
ATOM 931 C C . GLN B 1 17 ? -11.266 -4.719 -7.949 1 90.06 17 GLN B C 1
ATOM 933 O O . GLN B 1 17 ? -11.805 -3.941 -8.742 1 90.06 17 GLN B O 1
ATOM 938 N N . TRP B 1 18 ? -10.219 -5.465 -8.297 1 91.69 18 TRP B N 1
ATOM 939 C CA . TRP B 1 18 ? -9.742 -5.586 -9.672 1 91.69 18 TRP B CA 1
ATOM 940 C C . TRP B 1 18 ? -9.148 -6.965 -9.922 1 91.69 18 TRP B C 1
ATOM 942 O O . TRP B 1 18 ? -9.031 -7.777 -9 1 91.69 18 TRP B O 1
ATOM 952 N N . THR B 1 19 ? -8.914 -7.305 -11.164 1 92.94 19 THR B N 1
ATOM 953 C CA . THR B 1 19 ? -8.328 -8.594 -11.516 1 92.94 19 THR B CA 1
ATOM 954 C C . THR B 1 19 ? -6.945 -8.414 -12.133 1 92.94 19 THR B C 1
ATOM 956 O O . THR B 1 19 ? -6.672 -7.398 -12.773 1 92.94 19 THR B O 1
ATOM 959 N N . VAL B 1 20 ? -6.102 -9.328 -11.836 1 93.12 20 VAL B N 1
ATOM 960 C CA . VAL B 1 20 ? -4.77 -9.383 -12.422 1 93.12 20 VAL B CA 1
ATOM 961 C C . VAL B 1 20 ? -4.539 -10.75 -13.055 1 93.12 20 VAL B C 1
ATOM 963 O O . VAL B 1 20 ? -5.07 -11.758 -12.578 1 93.12 20 VAL B O 1
ATOM 966 N N . LYS B 1 21 ? -3.84 -10.734 -14.148 1 92.88 21 LYS B N 1
ATOM 967 C CA . LYS B 1 21 ? -3.525 -11.977 -14.844 1 92.88 21 LYS B CA 1
ATOM 968 C C . LYS B 1 21 ? -2.023 -12.25 -14.836 1 92.88 21 LYS B C 1
ATOM 970 O O . LYS B 1 21 ? -1.229 -11.398 -15.25 1 92.88 21 LYS B O 1
ATOM 975 N N . HIS B 1 22 ? -1.675 -13.406 -14.336 1 94.56 22 HIS B N 1
ATOM 976 C CA . HIS B 1 22 ? -0.271 -13.797 -14.297 1 94.56 22 HIS B CA 1
ATOM 977 C C . HIS B 1 22 ? -0.097 -15.266 -14.672 1 94.56 22 HIS B C 1
ATOM 979 O O . HIS B 1 22 ? -1.041 -16.047 -14.57 1 94.56 22 HIS B O 1
ATOM 985 N N . ARG B 1 23 ? 1.06 -15.562 -15.18 1 90.81 23 ARG B N 1
ATOM 986 C CA . ARG B 1 23 ? 1.472 -16.938 -15.414 1 90.81 23 ARG B CA 1
ATOM 987 C C . ARG B 1 23 ? 2.355 -17.453 -14.273 1 90.81 23 ARG B C 1
ATOM 989 O O . ARG B 1 23 ? 2.811 -16.672 -13.438 1 90.81 23 ARG B O 1
ATOM 996 N N . TYR B 1 24 ? 2.516 -18.75 -14.227 1 91.94 24 TYR B N 1
ATOM 997 C CA . TYR B 1 24 ? 3.346 -19.312 -13.172 1 91.94 24 TYR B CA 1
ATOM 998 C C . TYR B 1 24 ? 4.738 -18.688 -13.18 1 91.94 24 TYR B C 1
ATOM 1000 O O . TYR B 1 24 ? 5.328 -18.453 -12.125 1 91.94 24 TYR B O 1
ATOM 1008 N N . SER B 1 25 ? 5.234 -18.453 -14.312 1 91.88 25 SER B N 1
ATOM 1009 C CA . SER B 1 25 ? 6.57 -17.875 -14.414 1 91.88 25 SER B CA 1
ATOM 1010 C C . SER B 1 25 ? 6.637 -16.516 -13.727 1 91.88 25 SER B C 1
ATOM 1012 O O . SER B 1 25 ? 7.668 -16.141 -13.156 1 91.88 25 SER B O 1
ATOM 1014 N N . ASP B 1 26 ? 5.547 -15.758 -13.773 1 94.69 26 ASP B N 1
ATOM 1015 C CA . ASP B 1 26 ? 5.477 -14.477 -13.078 1 94.69 26 ASP B CA 1
ATOM 1016 C C . ASP B 1 26 ? 5.57 -14.664 -11.57 1 94.69 26 ASP B C 1
ATOM 1018 O O . ASP B 1 26 ? 6.227 -13.875 -10.883 1 94.69 26 ASP B O 1
ATOM 1022 N N . PHE B 1 27 ? 4.93 -15.695 -11.039 1 96 27 PHE B N 1
ATOM 1023 C CA . PHE B 1 27 ? 5.023 -16.031 -9.617 1 96 27 PHE B CA 1
ATOM 1024 C C . PHE B 1 27 ? 6.457 -16.375 -9.234 1 96 27 PHE B C 1
ATOM 1026 O O . PHE B 1 27 ? 6.938 -15.969 -8.18 1 96 27 PHE B O 1
ATOM 1033 N N . HIS B 1 28 ? 7.004 -17.109 -10.109 1 94.75 28 HIS B N 1
ATOM 1034 C CA . HIS B 1 28 ? 8.375 -17.516 -9.859 1 94.75 28 HIS B CA 1
ATOM 1035 C C . HIS B 1 28 ? 9.305 -16.312 -9.766 1 94.75 28 HIS B C 1
ATOM 1037 O O . HIS B 1 28 ? 10.125 -16.219 -8.852 1 94.75 28 HIS B O 1
ATOM 1043 N N . ASP B 1 29 ? 9.156 -15.438 -10.758 1 96.06 29 ASP B N 1
ATOM 1044 C CA . ASP B 1 29 ? 9.961 -14.219 -10.758 1 96.06 29 ASP B CA 1
ATOM 1045 C C . ASP B 1 29 ? 9.727 -13.414 -9.484 1 96.06 29 ASP B C 1
ATOM 1047 O O . ASP B 1 29 ? 10.68 -12.922 -8.875 1 96.06 29 ASP B O 1
ATOM 1051 N N . LEU B 1 30 ? 8.484 -13.188 -9.094 1 95.81 30 LEU B N 1
ATOM 1052 C CA . LEU B 1 30 ? 8.109 -12.508 -7.855 1 95.81 30 LEU B CA 1
ATOM 1053 C C . LEU B 1 30 ? 8.797 -13.148 -6.656 1 95.81 30 LEU B C 1
ATOM 1055 O O . LEU B 1 30 ? 9.422 -12.461 -5.848 1 95.81 30 LEU B O 1
ATOM 1059 N N . HIS B 1 31 ? 8.688 -14.453 -6.594 1 96.5 31 HIS B N 1
ATOM 1060 C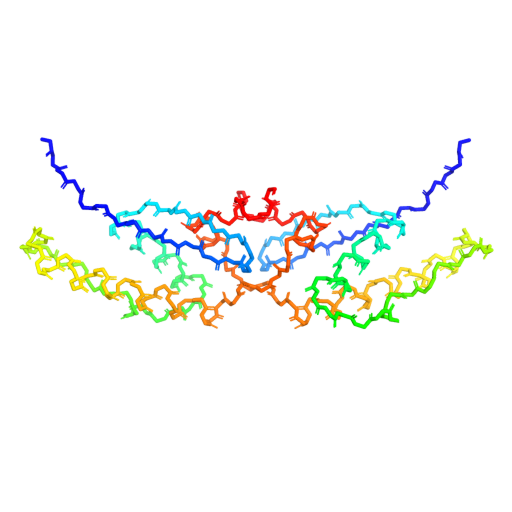 CA . HIS B 1 31 ? 9.195 -15.203 -5.449 1 96.5 31 HIS B CA 1
ATOM 1061 C C . HIS B 1 31 ? 10.711 -15.055 -5.324 1 96.5 31 HIS B C 1
ATOM 1063 O O . HIS B 1 31 ? 11.227 -14.883 -4.223 1 96.5 31 HIS B O 1
ATOM 1069 N N . GLU B 1 32 ? 11.383 -15.156 -6.402 1 95.56 32 GLU B N 1
ATOM 1070 C CA . GLU B 1 32 ? 12.836 -15.008 -6.395 1 95.56 32 GLU B CA 1
ATOM 1071 C C . GLU B 1 32 ? 13.242 -13.656 -5.828 1 95.56 32 GLU B C 1
ATOM 1073 O O . GLU B 1 32 ? 14.164 -13.57 -5.012 1 95.56 32 GLU B O 1
ATOM 1078 N N . LYS B 1 33 ? 12.531 -12.688 -6.25 1 94.5 33 LYS B N 1
ATOM 1079 C CA . LYS B 1 33 ? 12.828 -11.336 -5.777 1 94.5 33 LYS B CA 1
ATOM 1080 C C . LYS B 1 33 ? 12.516 -11.195 -4.289 1 94.5 33 LYS B C 1
ATOM 1082 O O . LYS B 1 33 ? 13.281 -10.594 -3.543 1 94.5 33 LYS B O 1
ATOM 1087 N N . LEU B 1 34 ? 11.422 -11.742 -3.852 1 94 34 LEU B N 1
ATOM 1088 C CA . LEU B 1 34 ? 11.023 -11.664 -2.449 1 94 34 LEU B CA 1
ATOM 1089 C C . LEU B 1 34 ? 12 -12.43 -1.563 1 94 34 LEU B C 1
ATOM 1091 O O . LEU B 1 34 ? 12.328 -11.984 -0.463 1 94 34 LEU B O 1
ATOM 1095 N N . VAL B 1 35 ? 12.422 -13.57 -2.047 1 94.44 35 VAL B N 1
ATOM 1096 C CA . VAL B 1 35 ? 13.398 -14.367 -1.306 1 94.44 35 VAL B CA 1
ATOM 1097 C C . VAL B 1 35 ? 14.695 -13.578 -1.154 1 94.44 35 VAL B C 1
ATOM 1099 O O . VAL B 1 35 ? 15.281 -13.523 -0.067 1 94.44 35 VAL B O 1
ATOM 1102 N N . SER B 1 36 ? 15.062 -13.008 -2.25 1 93 36 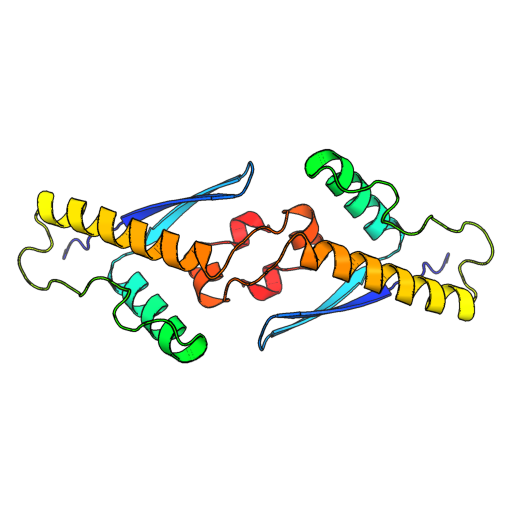SER B N 1
ATOM 1103 C CA . SER B 1 36 ? 16.328 -12.281 -2.268 1 93 36 SER B CA 1
ATOM 1104 C C . SER B 1 36 ? 16.25 -11.031 -1.402 1 93 36 SER B C 1
ATOM 1106 O O . SER B 1 36 ? 17.203 -10.711 -0.686 1 93 36 SER B O 1
ATOM 1108 N N . GLU B 1 37 ? 15.07 -10.328 -1.37 1 87.75 37 GLU B N 1
ATOM 1109 C CA . GLU B 1 37 ? 14.969 -9.008 -0.754 1 87.75 37 GLU B CA 1
ATOM 1110 C C . GLU B 1 37 ? 14.375 -9.094 0.648 1 87.75 37 GLU B C 1
ATOM 1112 O O . GLU B 1 37 ? 14.695 -8.281 1.518 1 87.75 37 GLU B O 1
ATOM 1117 N N . LYS B 1 38 ? 13.453 -10.047 0.917 1 85.19 38 LYS B N 1
ATOM 1118 C CA . LYS B 1 38 ? 12.656 -10.016 2.139 1 85.19 38 LYS B CA 1
ATOM 1119 C C . LYS B 1 38 ? 12.844 -11.289 2.953 1 85.19 38 LYS B C 1
ATOM 1121 O O . LYS B 1 38 ? 12.117 -11.531 3.92 1 85.19 38 LYS B O 1
ATOM 1126 N N . LYS B 1 39 ? 13.805 -12.109 2.611 1 85.19 39 LYS B N 1
ATOM 1127 C CA . LYS B 1 39 ? 14.117 -13.344 3.33 1 85.19 39 LYS B CA 1
ATOM 1128 C C . LYS B 1 39 ? 12.883 -14.242 3.447 1 85.19 39 LYS B C 1
ATOM 1130 O O . LYS B 1 39 ? 12.594 -14.758 4.523 1 85.19 39 LYS B O 1
ATOM 1135 N N . ILE B 1 40 ? 12.125 -14.289 2.543 1 89.25 40 ILE B N 1
ATOM 1136 C CA . ILE B 1 40 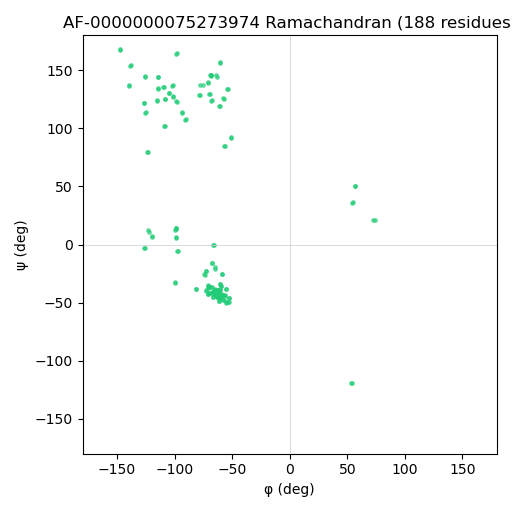? 10.992 -15.195 2.441 1 89.25 40 ILE B CA 1
ATOM 1137 C C . ILE B 1 40 ? 11.5 -16.625 2.244 1 89.25 40 ILE B C 1
ATOM 1139 O O . ILE B 1 40 ? 12.578 -16.844 1.689 1 89.25 40 ILE B O 1
ATOM 1143 N N . ASP B 1 41 ? 10.727 -17.562 2.832 1 92.25 41 ASP B N 1
ATOM 1144 C CA . ASP B 1 41 ? 11.062 -18.969 2.656 1 92.25 41 ASP B CA 1
ATOM 1145 C C . ASP B 1 41 ? 11.078 -19.359 1.179 1 92.25 41 ASP B C 1
ATOM 1147 O O . ASP B 1 41 ? 10.078 -19.172 0.478 1 92.25 41 ASP B O 1
ATOM 1151 N N . LYS B 1 42 ? 12.195 -19.938 0.725 1 92.44 42 LYS B N 1
ATOM 1152 C CA . LYS B 1 42 ? 12.383 -20.297 -0.676 1 92.44 42 LYS B CA 1
ATOM 1153 C C . LYS B 1 42 ? 11.398 -21.375 -1.097 1 92.44 42 LYS B C 1
ATOM 1155 O O . LYS B 1 42 ? 11.062 -21.5 -2.277 1 92.44 42 LYS B O 1
ATOM 1160 N N . ASN B 1 43 ? 10.883 -22.078 -0.088 1 93.12 43 ASN B N 1
ATOM 1161 C CA . ASN B 1 43 ? 10.016 -23.203 -0.397 1 93.12 43 ASN B CA 1
ATOM 1162 C C . ASN B 1 43 ? 8.539 -22.828 -0.282 1 93.12 43 ASN B C 1
ATOM 1164 O O . ASN B 1 43 ? 7.668 -23.703 -0.301 1 93.12 43 ASN B O 1
ATOM 1168 N N . LEU B 1 44 ? 8.328 -21.609 -0.208 1 94.38 44 LEU B N 1
ATOM 1169 C CA . LEU B 1 44 ? 6.945 -21.172 -0.039 1 94.38 44 LEU B CA 1
ATOM 1170 C C . LEU B 1 44 ? 6.156 -21.359 -1.333 1 94.38 44 LEU B C 1
ATOM 1172 O O . LEU B 1 44 ? 4.984 -21.734 -1.306 1 94.38 44 LEU B O 1
ATOM 1176 N N . LEU B 1 45 ? 6.824 -21.047 -2.451 1 95.69 45 LEU B N 1
ATOM 1177 C CA . LEU B 1 45 ? 6.16 -21.156 -3.744 1 95.69 45 LEU B CA 1
ATOM 1178 C C . LEU B 1 45 ? 6.102 -22.609 -4.199 1 95.69 45 LEU B C 1
ATOM 1180 O O . LEU B 1 45 ? 7.109 -23.328 -4.145 1 95.69 45 LEU B O 1
ATOM 1184 N N . PRO B 1 46 ? 4.902 -23.062 -4.559 1 93.06 46 PRO B N 1
ATOM 1185 C CA . PRO B 1 46 ? 4.828 -24.406 -5.117 1 93.06 46 PRO B CA 1
ATOM 1186 C C . PRO B 1 46 ? 5.773 -24.609 -6.301 1 93.06 46 PRO B C 1
ATOM 1188 O O . PRO B 1 46 ? 5.902 -23.719 -7.148 1 93.06 46 PRO B O 1
ATOM 1191 N N . PRO B 1 47 ? 6.484 -25.688 -6.297 1 89.25 47 PRO B N 1
ATOM 1192 C CA . PRO B 1 47 ? 7.48 -25.922 -7.34 1 89.25 47 PRO B CA 1
ATOM 1193 C C . PRO B 1 47 ? 6.859 -26.047 -8.734 1 89.25 47 PRO B C 1
ATOM 1195 O O . PRO B 1 47 ? 5.684 -26.391 -8.859 1 89.25 47 PRO B O 1
ATOM 1198 N N . LYS B 1 48 ? 7.699 -25.484 -9.719 1 81.88 48 LYS B N 1
ATOM 1199 C CA . LYS B 1 48 ? 7.25 -25.625 -11.102 1 81.88 48 LYS B CA 1
ATOM 1200 C C . LYS B 1 48 ? 7.121 -27.078 -11.5 1 81.88 48 LYS B C 1
ATOM 1202 O O . LYS B 1 48 ? 8 -27.891 -11.211 1 81.88 48 LYS B O 1
ATOM 1207 N N . LYS B 1 49 ? 5.84 -27.484 -11.883 1 73.5 49 LYS B N 1
ATOM 1208 C CA . LYS B 1 49 ? 5.66 -28.844 -12.367 1 73.5 49 LYS B CA 1
ATOM 1209 C C . LYS B 1 49 ? 5.84 -28.922 -13.883 1 73.5 49 LYS B C 1
ATOM 1211 O O . LYS B 1 49 ? 5.301 -28.094 -14.617 1 73.5 49 LYS B O 1
ATOM 1216 N N . ILE B 1 50 ? 6.887 -29.484 -14.398 1 63.06 50 ILE B N 1
ATOM 1217 C CA . ILE B 1 50 ? 7.219 -29.609 -15.812 1 63.06 50 ILE B CA 1
ATOM 1218 C C . ILE B 1 50 ? 6.191 -30.5 -16.516 1 63.06 50 ILE B C 1
ATOM 1220 O O . ILE B 1 50 ? 5.734 -30.188 -17.609 1 63.06 50 ILE B O 1
ATOM 1224 N N . ILE B 1 51 ? 5.805 -31.578 -15.938 1 62.62 51 ILE B N 1
ATOM 1225 C CA . ILE B 1 51 ? 5.07 -32.562 -16.734 1 62.62 51 ILE B CA 1
ATOM 1226 C C . ILE B 1 51 ? 3.58 -32.469 -16.406 1 62.62 51 ILE B C 1
ATOM 1228 O O . ILE B 1 51 ? 3.195 -32.406 -15.234 1 62.62 51 ILE B O 1
ATOM 1232 N N . GLY B 1 52 ? 2.643 -32.5 -17.422 1 62.88 52 GLY B N 1
ATOM 1233 C CA . GLY B 1 52 ? 1.201 -32.656 -17.297 1 62.88 52 GLY B CA 1
ATOM 1234 C C . GLY B 1 52 ? 0.52 -31.406 -16.781 1 62.88 52 GLY B C 1
ATOM 1235 O O . GLY B 1 52 ? -0.569 -31.469 -16.219 1 62.88 52 GLY B O 1
ATOM 1236 N N . LYS B 1 53 ? 1.3 -30.219 -16.969 1 64.31 53 LYS B N 1
ATOM 1237 C CA . LYS B 1 53 ? 0.98 -28.938 -16.344 1 64.31 53 LYS B CA 1
ATOM 1238 C C . LYS B 1 53 ? -0.324 -28.375 -16.891 1 64.31 53 LYS B C 1
ATOM 1240 O O . LYS B 1 53 ? -0.92 -27.469 -16.281 1 64.31 53 LYS B O 1
ATOM 1245 N N . ASN B 1 54 ? -0.87 -29.188 -17.828 1 69.69 54 ASN B N 1
ATOM 1246 C CA . ASN B 1 54 ? -2.035 -28.531 -18.422 1 69.69 54 ASN B CA 1
ATOM 1247 C C . ASN B 1 54 ? -3.305 -29.344 -18.203 1 69.69 54 ASN B C 1
ATOM 1249 O O . ASN B 1 54 ? -4.32 -29.109 -18.859 1 69.69 54 ASN B O 1
ATOM 1253 N N . SER B 1 55 ? -3.121 -30.375 -17.422 1 78.62 55 SER B N 1
ATOM 1254 C CA . SER B 1 55 ? -4.383 -31.031 -17.094 1 78.62 55 SER B CA 1
ATOM 1255 C C . SER B 1 55 ? -5.25 -30.156 -16.203 1 78.62 55 SER B C 1
ATOM 1257 O O . SER B 1 55 ? -4.734 -29.328 -15.445 1 78.62 55 SER B O 1
ATOM 1259 N N . LYS B 1 56 ? -6.535 -30.25 -16.391 1 82.69 56 LYS B N 1
ATOM 1260 C CA . LYS B 1 56 ? -7.484 -29.422 -15.641 1 82.69 56 LYS B CA 1
ATOM 1261 C C . LYS B 1 56 ? -7.301 -29.594 -14.141 1 82.69 56 LYS B C 1
ATOM 1263 O O . LYS B 1 56 ? -7.332 -28.609 -13.391 1 82.69 56 LYS B O 1
ATOM 1268 N N . SER B 1 57 ? -7.137 -30.828 -13.727 1 85.38 57 SER B N 1
ATOM 1269 C CA . SER B 1 57 ? -6.988 -31.125 -12.305 1 85.38 57 SER B CA 1
ATOM 1270 C C . SER B 1 57 ? -5.715 -30.5 -11.734 1 85.38 57 SER B C 1
ATOM 1272 O O . SER B 1 57 ? -5.715 -29.969 -10.625 1 85.38 57 SER B O 1
ATOM 1274 N N . LEU B 1 58 ? -4.668 -30.562 -12.516 1 83.62 58 LEU B N 1
ATOM 1275 C CA . LEU B 1 58 ? -3.391 -30.031 -12.07 1 83.62 58 LEU B CA 1
ATOM 1276 C C . LEU B 1 58 ? -3.434 -28.5 -12.016 1 83.62 58 LEU B C 1
ATOM 1278 O O . LEU B 1 58 ? -2.859 -27.891 -11.109 1 83.62 58 LEU B O 1
ATOM 1282 N N . VAL B 1 59 ? -4.152 -27.969 -12.953 1 83.94 59 VAL B N 1
ATOM 1283 C CA . VAL B 1 59 ? -4.281 -26.531 -13.008 1 83.94 59 VAL B CA 1
ATOM 1284 C C . VAL B 1 59 ? -5.055 -26.031 -11.789 1 83.94 59 VAL B C 1
ATOM 1286 O O . VAL B 1 59 ? -4.676 -25.031 -11.172 1 83.94 59 VAL B O 1
ATOM 1289 N N . GLU B 1 60 ? -6.09 -26.688 -11.492 1 88.81 60 GLU B N 1
ATOM 1290 C CA . GLU B 1 60 ? -6.906 -26.328 -10.336 1 88.81 60 GLU B CA 1
ATOM 1291 C C . GLU B 1 60 ? -6.113 -26.453 -9.039 1 88.81 60 GLU B C 1
ATOM 1293 O O . GLU B 1 60 ? -6.242 -25.625 -8.141 1 88.81 60 GLU B O 1
ATOM 1298 N N . LYS B 1 61 ? -5.434 -27.547 -8.992 1 90.75 61 LYS B N 1
ATOM 1299 C CA . LYS B 1 61 ? -4.598 -27.734 -7.809 1 90.75 61 LYS B CA 1
ATOM 1300 C C . LYS B 1 61 ? -3.57 -26.609 -7.676 1 90.75 61 LYS B C 1
ATOM 1302 O O . LYS B 1 61 ? -3.373 -26.062 -6.59 1 90.75 61 LYS B O 1
ATOM 1307 N N . ARG B 1 62 ? -2.949 -26.297 -8.789 1 91.06 62 ARG B N 1
ATOM 1308 C CA . ARG B 1 62 ? -1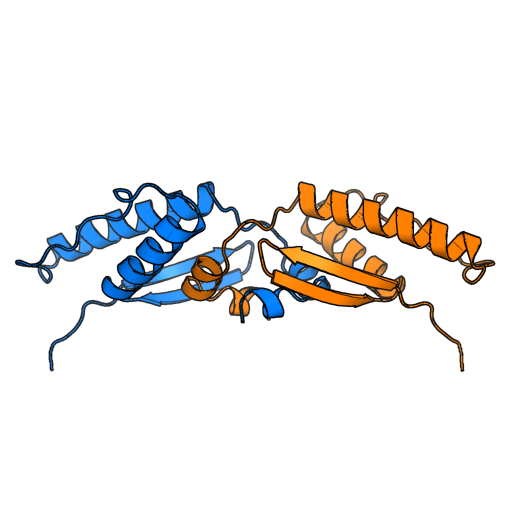.966 -25.219 -8.781 1 91.06 62 ARG B CA 1
ATOM 1309 C C . ARG B 1 62 ? -2.611 -23.891 -8.406 1 91.06 62 ARG B C 1
ATOM 1311 O O . ARG B 1 62 ? -2.023 -23.094 -7.664 1 91.06 62 ARG B O 1
ATOM 1318 N N . GLN B 1 63 ? -3.754 -23.656 -8.938 1 90.75 63 GLN B N 1
ATOM 1319 C CA . GLN B 1 63 ? -4.5 -22.438 -8.602 1 90.75 63 GLN B CA 1
ATOM 1320 C C . GLN B 1 63 ? -4.656 -22.297 -7.086 1 90.75 63 GLN B C 1
ATOM 1322 O O . GLN B 1 63 ? -4.43 -21.219 -6.535 1 90.75 63 GLN B O 1
ATOM 1327 N N . LYS B 1 64 ? -5.031 -23.406 -6.492 1 93.81 64 LYS B N 1
ATOM 1328 C CA . LYS B 1 64 ? -5.211 -23.391 -5.043 1 93.81 64 LYS B CA 1
ATOM 1329 C C . LYS B 1 64 ? -3.887 -23.141 -4.324 1 93.81 64 LYS B C 1
ATOM 1331 O O . LYS B 1 64 ? -3.832 -22.391 -3.35 1 93.81 64 LYS B O 1
ATOM 1336 N N . GLU B 1 65 ? -2.859 -23.734 -4.773 1 94.19 65 GLU B N 1
ATOM 1337 C CA . GLU B 1 65 ? -1.542 -23.578 -4.168 1 94.19 65 GLU B CA 1
ATOM 1338 C C . GLU B 1 65 ? -1.047 -22.141 -4.305 1 94.19 65 GLU B C 1
ATOM 1340 O O . GLU B 1 65 ? -0.465 -21.578 -3.371 1 94.19 65 GLU B O 1
ATOM 1345 N N . LEU B 1 66 ? -1.334 -21.562 -5.477 1 94.69 66 LEU B N 1
ATOM 1346 C CA . LEU B 1 66 ? -0.929 -20.188 -5.715 1 94.69 66 LEU B CA 1
ATOM 1347 C C . LEU B 1 66 ? -1.751 -19.219 -4.867 1 94.69 66 LEU B C 1
ATOM 1349 O O . LEU B 1 66 ? -1.236 -18.203 -4.406 1 94.69 66 LEU B O 1
ATOM 1353 N N . GLU B 1 67 ? -3.002 -19.5 -4.68 1 94.62 67 GLU B N 1
ATOM 1354 C CA . GLU B 1 67 ? -3.842 -18.703 -3.793 1 94.62 67 GLU B CA 1
ATOM 1355 C C . GLU B 1 67 ? -3.299 -18.719 -2.367 1 94.62 67 GLU B C 1
ATOM 1357 O O . GLU B 1 67 ? -3.18 -17.656 -1.738 1 94.62 67 GLU B O 1
ATOM 1362 N N . VAL B 1 68 ? -2.949 -19.875 -1.89 1 95.38 68 VAL B N 1
ATOM 1363 C CA . VAL B 1 68 ? -2.395 -20 -0.545 1 95.38 68 VAL B CA 1
ATOM 1364 C C . VAL B 1 68 ? -1.083 -19.219 -0.455 1 95.38 68 VAL B C 1
ATOM 1366 O O . VAL B 1 68 ? -0.822 -18.547 0.543 1 95.38 68 VAL B O 1
ATOM 1369 N N . TYR B 1 69 ? -0.281 -19.359 -1.51 1 96.44 69 TYR B N 1
ATOM 1370 C CA . TYR B 1 69 ? 0.976 -18.625 -1.595 1 96.44 69 TYR B CA 1
ATOM 1371 C C . TYR B 1 69 ? 0.746 -17.125 -1.438 1 96.44 69 TYR B C 1
ATOM 1373 O O . TYR B 1 69 ? 1.377 -16.469 -0.598 1 96.44 69 TYR B O 1
ATOM 1381 N N . LEU B 1 70 ? -0.201 -16.578 -2.191 1 94.5 70 LEU B N 1
ATOM 1382 C CA . LEU B 1 70 ? -0.479 -15.141 -2.168 1 94.5 70 LEU B CA 1
ATOM 1383 C C . LEU B 1 70 ? -1.057 -14.727 -0.819 1 94.5 70 LEU B C 1
ATOM 1385 O O . LEU B 1 70 ? -0.694 -13.68 -0.281 1 94.5 70 LEU B O 1
ATOM 1389 N N . GLN B 1 71 ? -1.951 -15.555 -0.26 1 93.62 71 GLN B N 1
ATOM 1390 C CA . GLN B 1 71 ? -2.518 -15.25 1.051 1 93.62 71 GLN B CA 1
ATOM 1391 C C . GLN B 1 71 ? -1.429 -15.195 2.119 1 93.62 71 GLN B C 1
ATOM 1393 O O . GLN B 1 71 ? -1.463 -14.336 3.002 1 93.62 71 GLN B O 1
ATOM 1398 N N . THR B 1 72 ? -0.479 -16.078 2.041 1 94.5 72 THR B N 1
ATOM 1399 C CA . THR B 1 72 ? 0.633 -16.109 2.984 1 94.5 72 THR B CA 1
ATOM 1400 C C . THR B 1 72 ? 1.461 -14.828 2.879 1 94.5 72 THR B C 1
ATOM 1402 O O . THR B 1 72 ? 1.837 -14.242 3.895 1 94.5 72 THR B O 1
ATOM 1405 N N . LEU B 1 73 ? 1.74 -14.445 1.604 1 92.75 73 LEU B N 1
ATOM 1406 C CA . LEU B 1 73 ? 2.492 -13.219 1.385 1 92.75 73 LEU B CA 1
ATOM 1407 C C . LEU B 1 73 ? 1.747 -12.016 1.957 1 92.75 73 LEU B C 1
ATOM 1409 O O . LEU B 1 73 ? 2.357 -11.133 2.564 1 92.75 73 LEU B O 1
ATOM 1413 N N . LEU B 1 74 ? 0.407 -11.969 1.845 1 89.56 74 LEU B N 1
ATOM 1414 C CA . LEU B 1 74 ? -0.401 -10.828 2.264 1 89.56 74 LEU B CA 1
ATOM 1415 C C . LEU B 1 74 ? -0.516 -10.773 3.783 1 89.56 74 LEU B C 1
ATOM 1417 O O . LEU B 1 74 ? -0.724 -9.703 4.355 1 89.56 74 LEU B O 1
ATOM 1421 N N . ILE B 1 75 ? -0.383 -11.891 4.457 1 89.62 75 ILE B N 1
ATOM 1422 C CA . ILE B 1 75 ? -0.34 -11.922 5.918 1 89.62 75 ILE B CA 1
ATOM 1423 C C . ILE B 1 75 ? 0.981 -11.328 6.406 1 89.62 75 ILE B C 1
ATOM 1425 O O . ILE B 1 75 ? 1.009 -10.578 7.379 1 89.62 75 ILE B O 1
ATOM 1429 N N . LYS B 1 76 ? 1.959 -11.695 5.746 1 89.69 76 LYS B N 1
ATOM 1430 C CA . LYS B 1 76 ? 3.293 -11.227 6.102 1 89.69 76 LYS B CA 1
ATOM 1431 C C . LYS B 1 76 ? 3.463 -9.75 5.766 1 89.69 76 LYS B C 1
ATOM 1433 O O . LYS B 1 76 ? 4.141 -9.016 6.484 1 89.69 76 LYS B O 1
ATOM 1438 N N . PHE B 1 77 ? 2.834 -9.391 4.609 1 89.31 77 PHE B N 1
ATOM 1439 C CA . PHE B 1 77 ? 2.924 -8.016 4.121 1 89.31 77 PHE B CA 1
ATOM 1440 C C . PHE B 1 77 ? 1.536 -7.41 3.943 1 89.31 77 PHE B C 1
ATOM 1442 O O . PHE B 1 77 ? 1.07 -7.234 2.816 1 89.31 77 PHE B O 1
ATOM 1449 N N . PRO B 1 78 ? 0.99 -6.996 4.984 1 85.62 78 PRO B N 1
ATOM 1450 C CA . PRO B 1 78 ? -0.384 -6.496 4.883 1 85.62 78 PRO B CA 1
ATOM 1451 C C . PRO B 1 78 ? -0.476 -5.16 4.148 1 85.62 78 PRO B C 1
ATOM 1453 O O . PRO B 1 78 ? 0.435 -4.336 4.246 1 85.62 78 PRO B O 1
ATOM 1456 N N . VAL B 1 79 ? -1.499 -5.098 3.348 1 78.94 79 VAL B N 1
ATOM 1457 C CA . VAL B 1 79 ? -1.862 -3.836 2.715 1 78.94 79 VAL B CA 1
ATOM 1458 C C . VAL B 1 79 ? -3.148 -3.297 3.334 1 78.94 79 VAL B C 1
ATOM 1460 O O . VAL B 1 79 ? -4.246 -3.762 3.01 1 78.94 79 VAL B O 1
ATOM 1463 N N . THR B 1 80 ? -2.994 -2.344 4.188 1 81.81 80 THR B N 1
ATOM 1464 C CA . THR B 1 80 ? -4.172 -1.936 4.941 1 81.81 80 THR B CA 1
ATOM 1465 C C . THR B 1 80 ? -4.414 -0.435 4.801 1 81.81 80 THR B C 1
ATOM 1467 O O . THR B 1 80 ? -5.422 0.086 5.277 1 81.81 80 THR B O 1
ATOM 1470 N N . ALA B 1 81 ? -3.537 0.185 4.125 1 86.44 81 ALA B N 1
ATOM 1471 C CA . ALA B 1 81 ? -3.689 1.635 4.039 1 86.44 81 ALA B CA 1
ATOM 1472 C C . ALA B 1 81 ? -4.895 2.01 3.182 1 86.44 81 ALA B C 1
ATOM 1474 O O . ALA B 1 81 ? -5.039 1.528 2.055 1 86.44 81 ALA B O 1
ATOM 1475 N N . PRO B 1 82 ? -5.711 2.885 3.783 1 89.69 82 PRO B N 1
ATOM 1476 C CA . PRO B 1 82 ? -6.832 3.373 2.971 1 89.69 82 PRO B CA 1
ATOM 1477 C C . PRO B 1 82 ? -6.371 4.109 1.714 1 89.69 82 PRO B C 1
ATOM 1479 O O . PRO B 1 82 ? -5.285 4.695 1.7 1 89.69 82 PRO B O 1
ATOM 1482 N N . LYS B 1 83 ? -7.27 4.133 0.735 1 89.38 83 LYS B N 1
ATOM 1483 C CA . LYS B 1 83 ? -6.961 4.773 -0.54 1 89.38 83 LYS B CA 1
ATOM 1484 C C . LYS B 1 83 ? -6.625 6.25 -0.346 1 89.38 83 LYS B C 1
ATOM 1486 O O . LYS B 1 83 ? -5.68 6.762 -0.95 1 89.38 83 LYS B O 1
ATOM 1491 N N . VAL B 1 84 ? -7.406 6.875 0.448 1 91.5 84 VAL B N 1
ATOM 1492 C CA . VAL B 1 84 ? -7.254 8.312 0.635 1 91.5 84 VAL B CA 1
ATOM 1493 C C . VAL B 1 84 ? -5.887 8.617 1.241 1 91.5 84 VAL B C 1
ATOM 1495 O O . VAL B 1 84 ? -5.242 9.602 0.88 1 91.5 84 VAL B O 1
ATOM 1498 N N . LEU B 1 85 ? -5.461 7.801 2.146 1 92.44 85 LEU B N 1
ATOM 1499 C CA . LEU B 1 85 ? -4.145 7.984 2.746 1 92.44 85 LEU B CA 1
ATOM 1500 C C . LEU B 1 85 ? -3.041 7.676 1.74 1 92.44 85 LEU B C 1
ATOM 1502 O O . LEU B 1 85 ? -2.043 8.398 1.665 1 92.44 85 LEU B O 1
ATOM 1506 N N . SER B 1 86 ? -3.244 6.633 0.997 1 91 86 SER B N 1
ATOM 1507 C CA . SER B 1 86 ? -2.283 6.258 -0.034 1 91 86 SER B CA 1
ATOM 1508 C C . SER B 1 86 ? -2.104 7.371 -1.058 1 91 86 SER B C 1
ATOM 1510 O O . SER B 1 86 ? -0.98 7.672 -1.465 1 91 86 SER B O 1
ATOM 1512 N N . HIS B 1 87 ? -3.162 7.988 -1.478 1 90.44 87 HIS B N 1
ATOM 1513 C CA . HIS B 1 87 ? -3.115 9.117 -2.398 1 90.44 87 HIS B CA 1
ATOM 1514 C C . HIS B 1 87 ? -2.422 10.32 -1.762 1 90.44 87 HIS B C 1
ATOM 1516 O O . HIS B 1 87 ? -1.599 10.977 -2.402 1 90.44 87 HIS B O 1
ATOM 1522 N N . PHE B 1 88 ? -2.787 10.5 -0.541 1 93.88 88 PHE B N 1
ATOM 1523 C CA . PHE B 1 88 ? -2.242 11.633 0.204 1 93.88 88 PHE B CA 1
ATOM 1524 C C . PHE B 1 88 ? -0.723 11.539 0.285 1 93.88 88 PHE B C 1
ATOM 1526 O O . PHE B 1 88 ? -0.031 12.555 0.207 1 93.88 88 PHE B O 1
ATOM 1533 N N . LEU B 1 89 ? -0.178 10.336 0.396 1 92.12 89 LEU B N 1
ATOM 1534 C CA . LEU B 1 89 ? 1.258 10.141 0.569 1 92.12 89 LEU B CA 1
ATOM 1535 C C . LEU B 1 89 ? 1.921 9.789 -0.758 1 92.12 89 LEU B C 1
ATOM 1537 O O . LEU B 1 89 ? 3.104 9.438 -0.793 1 92.12 89 LEU B O 1
ATOM 1541 N N . HIS B 1 90 ? 1.2 9.82 -1.864 1 89.06 90 HIS B N 1
ATOM 1542 C CA . HIS B 1 90 ? 1.684 9.539 -3.213 1 89.06 90 HIS B CA 1
ATOM 1543 C C . HIS B 1 90 ? 2.307 8.156 -3.303 1 89.06 90 HIS B C 1
ATOM 1545 O O . HIS B 1 90 ? 3.404 7.996 -3.838 1 89.06 90 HIS B O 1
ATOM 1551 N N . PHE B 1 91 ? 1.649 7.215 -2.859 1 86.56 91 PHE B N 1
ATOM 1552 C CA . PHE B 1 91 ? 2.168 5.855 -2.852 1 86.56 91 PHE B CA 1
ATOM 1553 C C . PHE B 1 91 ? 2.307 5.32 -4.273 1 86.56 91 PHE B C 1
ATOM 1555 O O . PHE B 1 91 ? 2.969 4.305 -4.5 1 86.56 91 PHE B O 1
ATOM 1562 N N . HIS B 1 92 ? 1.655 5.98 -5.258 1 83.94 92 HIS B N 1
ATOM 1563 C CA . HIS B 1 92 ? 1.85 5.574 -6.645 1 83.94 92 HIS B CA 1
ATOM 1564 C C . HIS B 1 92 ? 3.318 5.664 -7.043 1 83.94 92 HIS B C 1
ATOM 1566 O O . HIS B 1 92 ? 3.766 4.957 -7.949 1 83.94 92 HIS B O 1
ATOM 1572 N N . LEU B 1 93 ? 4.059 6.488 -6.398 1 81.25 93 LEU B N 1
ATOM 1573 C CA . LEU B 1 93 ? 5.484 6.621 -6.676 1 81.25 93 LEU B CA 1
ATOM 1574 C C . LEU B 1 93 ? 6.25 5.41 -6.164 1 81.25 93 LEU B C 1
ATOM 1576 O O . LEU B 1 93 ? 7.375 5.148 -6.602 1 81.25 93 LEU B O 1
ATOM 1580 N N . TYR B 1 94 ? 5.68 4.754 -5.242 1 82 94 TYR B N 1
ATOM 1581 C CA . TYR B 1 94 ? 6.262 3.531 -4.699 1 82 94 TYR B CA 1
ATOM 1582 C C . TYR B 1 94 ? 5.949 2.336 -5.59 1 82 94 TYR B C 1
ATOM 1584 O O . TYR B 1 94 ? 6.809 1.479 -5.812 1 82 94 TYR B O 1
ATOM 1592 N N . VAL B 1 95 ? 4.762 2.311 -6.113 1 76.19 95 VAL B N 1
ATOM 1593 C CA . VAL B 1 95 ? 4.312 1.102 -6.797 1 76.19 95 VAL B CA 1
ATOM 1594 C C . VAL B 1 95 ? 4.527 1.249 -8.305 1 76.19 95 VAL B C 1
ATOM 1596 O O . VAL B 1 95 ? 4.199 0.345 -9.078 1 76.19 95 VAL B O 1
ATOM 1599 N N . SER B 1 96 ? 4.98 2.5 -8.727 1 66.12 96 SER B N 1
ATOM 1600 C CA . SER B 1 96 ? 5.281 2.654 -10.148 1 66.12 96 SER B CA 1
ATOM 1601 C C . SER B 1 96 ? 6.59 1.966 -10.516 1 66.12 96 SER B C 1
ATOM 1603 O O . SER B 1 96 ? 7.492 1.85 -9.68 1 66.12 96 SER B O 1
#

InterPro domains:
  IPR001683 Phox homology [PF00787] (14-91)
  IPR001683 Phox homology [PS50195] (1-96)
  IPR001683 Phox homology [SM00312] (1-92)
  IPR036871 PX domain superfamily [G3DSA:3.30.1520.10] (1-95)
  IPR036871 PX domain superfamily [SSF64268] (2-92)

Organism: Aptenodytes forsteri (NCBI:txid9233)

Foldseek 3Di:
DPDFDKAWDWDDAPPDIDIDIDGVVVVVVVLVVCCVPVVDDNPLQPDDDPPPCPDPVNVVVNNVSVVVSVVVVCVVPPDHDDPVVCVVVVCVVVVD/DPDFDKAKDWDDAPPDIDIDIDGVVVVVVVLVVCCVPVVDDNPLQPDDDPPPCPDPVNVVVNNVSVVVSVVVVCVVPPDHDDPVVCVVVVCVVVVD

Nearest PDB structures (foldseek):
  8esf-assembly1_A  TM=8.092E-01  e=1.965E-10  Homo sapiens
  8esf-assembly2_B  TM=7.309E-01  e=1.412E-09  Homo sapiens
  3p0c-assembly3_A  TM=7.528E-01  e=1.236E-08  Homo sapiens
  3p0c-assembly3_B-2  TM=7.264E-01  e=1.084E-08  Homo sapiens
  6koi-assembly8_O  TM=8.090E-01  e=3.501E-02  Homo sapiens

Secondary structure (DSSP, 8-state):
-----EEEEEEEETTEEEEEEEEHHHHHHHHHHHHHHH---TTSSPPP--TTTTSHHHHHHHHHHHHHHHHHHHHHS-B---HHHHHHTTTHHHH-/-----EEEEEEEETTEEEEEEEEHHHHHHHHHHHHHHH---TTSSPPP--TTTTSHHHHHHHHHHHHHHHHHHHHHS-B---HHHHHHTTTHHHH-